Protein AF-A0A5C7VXU2-F1 (afdb_monomer)

Secondary structure (DSSP, 8-state):
-PPP-HHHHHT--GGGTT-EEEETTTEEEEEEEETTEEEEEEEEEEEETTEEEEEEEEEETTS-HHHHHHHHHHHHHHHHTT--HHHHHHHHHHHHHHHHHHHHHHHHHHHHHT-BHHHHHHHHHHHT---TTTTHHHHHHHHHHTHHHHTTSBGGG--HHHHHHHHHHHHTTT-HHHHHHHHHHHHHHHHHHHTSTTGGGG-TT--GGGG--GGGGS-TT--SS---PPPHHHHHHHHHHHHHHHHHHHSSPTT-TTTSPPPPPHHHHHHHHHHHHH---

Solvent-accessible surface area (backbone atoms only — not comparable to full-atom values): 16227 Å² total; per-residue (Å²): 105,66,78,84,48,70,70,64,61,70,70,53,48,70,89,43,44,71,42,75,48,65,31,64,91,40,34,38,33,37,33,40,50,51,98,93,45,69,36,36,40,33,30,37,49,49,71,57,95,88,41,81,47,75,45,81,58,49,38,36,79,87,40,53,74,66,55,40,49,51,50,43,53,53,47,48,58,40,42,74,73,75,40,57,58,69,57,52,55,51,49,54,52,50,51,54,52,49,53,52,51,50,52,50,52,50,51,52,49,51,51,65,66,50,42,23,40,42,59,52,48,58,50,31,61,72,79,68,58,88,48,96,70,74,40,50,66,61,52,55,48,37,62,68,58,40,40,79,79,45,16,84,40,33,42,58,73,61,44,47,70,58,54,49,51,41,42,49,60,42,39,76,73,72,35,56,72,56,32,55,53,48,53,52,52,53,36,51,51,51,60,55,34,57,76,34,86,72,47,29,76,38,41,76,93,50,67,42,57,81,74,61,67,65,72,82,72,46,60,97,83,69,63,97,68,78,84,79,70,82,48,79,62,55,53,48,49,53,51,53,52,54,54,48,34,44,50,58,46,68,70,44,58,93,87,45,68,85,79,53,71,76,49,78,54,67,70,58,52,51,50,50,52,49,32,71,75,65,70,56,132

InterPro domains:
  IPR010998 Integrase/recombinase, N-terminal [G3DSA:1.10.150.130] (112-224)
  IPR011010 DNA breaking-rejoining enzyme, catalytic core [SSF56349] (116-278)
  IPR025166 Integrase, DNA-binding domain [PF13356] (4-91)
  IPR038488 Integrase, DNA-binding domain superfamily [G3DSA:3.30.160.390] (2-111)
  IPR050808 Phage Integrase [PTHR30629] (1-246)
  IPR053876 Phage integrase, central domain [PF22022] (122-196)

pLDDT: mean 90.15, std 7.37, range [56.62, 98.12]

Organism: Aquipseudomonas alcaligenes (NCBI:txid43263)

Mean predicted aligned error: 14.02 Å

Radius of gyration: 41.84 Å; Cα contacts (8 Å, |Δi|>4): 268; chains: 1; bounding box: 87×53×104 Å

Nearest PDB structures (foldseek):
  3ju0-assembly1_A  TM=8.660E-01  e=2.415E-04  Pectobacterium atrosepticum
  2kj8-assembly1_A  TM=6.450E-01  e=1.446E-03  Escherichia coli K-12
  1z1b-assembly1_B  TM=5.461E-01  e=6.926E-03  Lambdavirus lambda
  1z1g-assembly1_C  TM=5.225E-01  e=2.005E-02  Lambdavirus lambda
  1z19-assembly1_B-2  TM=7.561E-01  e=3.476E-01  Lambdavirus lambda

Structure (mmCIF, N/CA/C/O backbone):
data_AF-A0A5C7VXU2-F1
#
_entry.id   AF-A0A5C7VXU2-F1
#
loop_
_atom_site.group_PDB
_atom_site.id
_atom_site.type_symbol
_atom_site.label_atom_id
_atom_site.label_alt_id
_atom_site.label_comp_id
_atom_site.label_asym_id
_atom_site.label_entity_id
_atom_site.label_seq_id
_atom_site.pdbx_PDB_ins_code
_atom_site.Cartn_x
_atom_site.Cartn_y
_atom_site.Cartn_z
_atom_site.occupancy
_atom_site.B_iso_or_equiv
_atom_site.auth_seq_id
_atom_site.auth_comp_id
_atom_site.auth_asym_id
_atom_site.auth_atom_id
_atom_site.pdbx_PDB_model_num
ATOM 1 N N . MET A 1 1 ? -47.658 2.649 49.520 1.00 65.75 1 MET A N 1
ATOM 2 C CA . MET A 1 1 ? -47.151 4.043 49.475 1.00 65.75 1 MET A CA 1
ATOM 3 C C . MET A 1 1 ? -47.788 4.770 48.302 1.00 65.75 1 MET A C 1
ATOM 5 O O . MET A 1 1 ? -48.065 4.148 47.287 1.00 65.75 1 MET A O 1
ATOM 9 N N . ALA A 1 2 ? -48.049 6.073 48.424 1.00 79.69 2 ALA A N 1
ATOM 10 C CA . ALA A 1 2 ? -48.668 6.836 47.338 1.00 79.69 2 ALA A CA 1
ATOM 11 C C . ALA A 1 2 ? -47.757 6.914 46.096 1.00 79.69 2 ALA A C 1
ATOM 13 O O . ALA A 1 2 ? -46.530 6.949 46.203 1.00 79.69 2 ALA A O 1
ATOM 14 N N . LYS A 1 3 ? -48.373 6.947 44.911 1.00 88.69 3 LYS A N 1
ATOM 15 C CA . LYS A 1 3 ? -47.686 7.051 43.619 1.00 88.69 3 LYS A CA 1
ATOM 16 C C . LYS A 1 3 ? -47.112 8.461 43.442 1.00 88.69 3 LYS A C 1
ATOM 18 O O . LYS A 1 3 ? -47.841 9.434 43.622 1.00 88.69 3 LYS A O 1
ATOM 23 N N . LEU A 1 4 ? -45.837 8.582 43.065 1.00 91.94 4 LEU A N 1
ATOM 24 C CA . LEU A 1 4 ? -45.206 9.888 42.848 1.00 91.94 4 LEU A CA 1
ATOM 25 C C . LEU A 1 4 ? -45.788 10.559 41.595 1.00 91.94 4 LEU A C 1
ATOM 27 O O . LEU A 1 4 ? -45.960 9.923 40.551 1.00 91.94 4 LEU A O 1
ATOM 31 N N . THR A 1 5 ? -46.091 11.849 41.669 1.00 93.50 5 THR A N 1
ATOM 32 C CA . THR A 1 5 ? -46.676 12.616 40.555 1.00 93.50 5 THR A CA 1
ATOM 33 C C . THR A 1 5 ? -45.697 13.657 40.025 1.00 93.50 5 THR A C 1
ATOM 35 O O . THR A 1 5 ? -44.834 14.126 40.759 1.00 93.50 5 THR A O 1
ATOM 38 N N . ALA A 1 6 ? -45.827 14.042 38.750 1.00 91.69 6 ALA A N 1
ATOM 39 C CA . ALA A 1 6 ? -44.964 15.070 38.158 1.00 91.69 6 ALA A CA 1
ATOM 40 C C . ALA A 1 6 ? -45.063 16.396 38.930 1.00 91.69 6 ALA A C 1
ATOM 42 O O . ALA A 1 6 ? -44.039 16.936 39.330 1.00 91.69 6 ALA A O 1
ATOM 43 N N . LYS A 1 7 ? -46.288 16.815 39.284 1.00 91.56 7 LYS A N 1
ATOM 44 C CA . LYS A 1 7 ? -46.550 18.000 40.117 1.00 91.56 7 LYS A CA 1
ATOM 45 C C . LYS A 1 7 ? -45.818 17.969 41.462 1.00 91.56 7 LYS A C 1
ATOM 47 O O . LYS A 1 7 ? -45.316 18.991 41.911 1.00 91.56 7 LYS A O 1
ATOM 52 N N . GLN A 1 8 ? -45.735 16.802 42.109 1.00 92.94 8 GLN A N 1
ATOM 53 C CA . GLN A 1 8 ? -44.981 16.660 43.360 1.00 92.94 8 GLN A CA 1
ATOM 54 C C . GLN A 1 8 ? -43.475 16.845 43.163 1.00 92.94 8 GLN A C 1
ATOM 56 O O . GLN A 1 8 ? -42.823 17.347 44.069 1.00 92.94 8 GLN A O 1
ATOM 61 N N . LEU A 1 9 ? -42.919 16.424 42.022 1.00 92.88 9 LEU A N 1
ATOM 62 C CA . LEU A 1 9 ? -41.493 16.600 41.732 1.00 92.88 9 LEU A CA 1
ATOM 63 C C . LEU A 1 9 ? -41.169 18.031 41.293 1.00 92.88 9 LEU A C 1
ATOM 65 O O . LEU A 1 9 ? -40.113 18.541 41.646 1.00 92.88 9 LEU A O 1
ATOM 69 N N . GLU A 1 10 ? -42.083 18.678 40.570 1.00 92.50 10 GLU A N 1
ATOM 70 C CA . GLU A 1 10 ? -41.988 20.089 40.171 1.00 92.50 10 GLU A CA 1
ATOM 71 C C . GLU A 1 10 ? -42.021 21.036 41.373 1.00 92.50 10 GLU A C 1
ATOM 73 O O . GLU A 1 10 ? -41.368 22.073 41.351 1.00 92.50 10 GLU A O 1
ATOM 78 N N . ALA A 1 11 ? -42.736 20.664 42.437 1.00 93.12 11 ALA A N 1
ATOM 79 C CA . ALA A 1 11 ? -42.809 21.437 43.673 1.00 93.12 11 ALA A CA 1
ATOM 80 C C . ALA A 1 11 ? -41.553 21.325 44.564 1.00 93.12 11 ALA A C 1
ATOM 82 O O . ALA A 1 11 ? -41.486 21.992 45.595 1.00 93.12 11 ALA A O 1
ATOM 83 N N . LEU A 1 12 ? -40.580 20.471 44.218 1.00 93.69 12 LEU A N 1
ATOM 84 C CA . LEU A 1 12 ? -39.359 20.299 45.009 1.00 93.69 12 LEU A CA 1
ATOM 85 C C . LEU A 1 12 ? -38.417 21.491 44.844 1.00 93.69 12 LEU A C 1
ATOM 87 O O . LEU A 1 12 ? -38.202 21.994 43.742 1.00 93.69 12 LEU A O 1
ATOM 91 N N . THR A 1 13 ? -37.785 21.887 45.945 1.00 92.81 13 THR A N 1
ATOM 92 C CA . THR A 1 13 ? -36.880 23.041 45.990 1.00 92.81 13 THR A CA 1
ATOM 93 C C . THR A 1 13 ? -35.474 22.637 46.426 1.00 92.81 13 THR A C 1
ATOM 95 O O . THR A 1 13 ? -35.205 21.478 46.743 1.00 92.81 13 THR A O 1
ATOM 98 N N . ALA A 1 14 ? -34.548 23.599 46.469 1.00 91.12 14 ALA A N 1
ATOM 99 C CA . ALA A 1 14 ? -33.200 23.357 46.978 1.00 91.12 14 ALA A CA 1
ATOM 100 C C . ALA A 1 14 ? -33.183 22.884 48.447 1.00 91.12 14 ALA A C 1
ATOM 102 O O . ALA A 1 14 ? -32.284 22.140 48.832 1.00 91.12 14 ALA A O 1
ATOM 103 N N . ALA A 1 15 ? -34.192 23.255 49.244 1.00 92.38 15 ALA A N 1
ATOM 104 C CA . ALA A 1 15 ? -34.328 22.817 50.633 1.00 92.38 15 ALA A CA 1
ATOM 105 C C . ALA A 1 15 ? -34.640 21.315 50.766 1.00 92.38 15 ALA A C 1
ATOM 107 O O . ALA A 1 15 ? -34.435 20.734 51.828 1.00 92.38 15 ALA A O 1
ATOM 108 N N . ASP A 1 16 ? -35.107 20.672 49.692 1.00 93.12 16 ASP A N 1
ATOM 109 C CA . ASP A 1 16 ? -35.390 19.238 49.660 1.00 93.12 16 ASP A CA 1
ATOM 110 C C . ASP A 1 16 ? -34.158 18.393 49.280 1.00 93.12 16 ASP A C 1
ATOM 112 O O . ASP A 1 16 ? -34.300 17.186 49.062 1.00 93.12 16 ASP A O 1
ATOM 116 N N . ASP A 1 17 ? -32.953 18.971 49.168 1.00 94.31 17 ASP A N 1
ATOM 117 C CA . ASP A 1 17 ? -31.756 18.197 48.817 1.00 94.31 17 ASP A CA 1
ATOM 118 C C . ASP A 1 17 ? -31.536 17.007 49.763 1.00 94.31 17 ASP A C 1
ATOM 120 O O . ASP A 1 17 ? -31.692 17.084 50.980 1.00 94.31 17 ASP A O 1
ATOM 124 N N . GLY A 1 18 ? -31.199 15.852 49.187 1.00 92.38 18 GLY A N 1
ATOM 125 C CA . GLY A 1 18 ? -30.976 14.619 49.938 1.00 92.38 18 GLY A CA 1
ATOM 126 C C . GLY A 1 18 ? -32.250 13.892 50.379 1.00 92.38 18 GLY A C 1
ATOM 127 O O . GLY A 1 18 ? -32.156 12.714 50.748 1.00 92.38 18 GLY A O 1
ATOM 128 N N . LYS A 1 19 ? -33.433 14.516 50.267 1.00 95.38 19 LYS A N 1
ATOM 129 C CA . LYS A 1 19 ? -34.724 13.888 50.572 1.00 95.38 19 LYS A CA 1
ATOM 130 C C . LYS A 1 19 ? -34.917 12.618 49.752 1.00 95.38 19 LYS A C 1
ATOM 132 O O . LYS A 1 19 ? -34.640 12.572 48.551 1.00 95.38 19 LYS A O 1
ATOM 137 N N . THR A 1 20 ? -35.400 11.571 50.416 1.00 95.81 20 THR A N 1
ATOM 138 C CA . THR A 1 20 ? -35.705 10.284 49.786 1.00 95.81 20 THR A CA 1
ATOM 139 C C . THR A 1 20 ? -37.212 10.092 49.726 1.00 95.81 20 THR A C 1
ATOM 141 O O . THR A 1 20 ? -37.885 10.079 50.753 1.00 95.81 20 THR A O 1
ATOM 144 N N . LEU A 1 21 ? -37.733 9.925 48.517 1.00 94.31 21 LEU A N 1
ATOM 145 C CA . LEU A 1 21 ? -39.128 9.626 48.233 1.00 94.31 21 LEU A CA 1
ATOM 146 C C . LEU A 1 21 ? -39.236 8.158 47.830 1.00 94.31 21 LEU A C 1
ATOM 148 O O . LEU A 1 21 ? -38.330 7.613 47.198 1.00 94.31 21 LEU A O 1
ATOM 152 N N . ARG A 1 22 ? -40.335 7.502 48.190 1.00 94.81 22 ARG A N 1
ATOM 153 C CA . ARG A 1 22 ? -40.553 6.099 47.845 1.00 94.81 22 ARG A CA 1
ATOM 154 C C . ARG A 1 22 ? -41.943 5.897 47.270 1.00 94.81 22 ARG A C 1
ATOM 156 O O . ARG A 1 22 ? -42.911 6.479 47.746 1.00 94.81 22 ARG A O 1
ATOM 163 N N . GLU A 1 23 ? -42.005 5.046 46.262 1.00 92.81 23 GLU A N 1
ATOM 164 C CA . GLU A 1 23 ? -43.222 4.558 45.627 1.00 92.81 23 GLU A CA 1
ATOM 165 C C . GLU A 1 23 ? -43.251 3.027 45.736 1.00 92.81 23 GLU A C 1
ATOM 167 O O . GLU A 1 23 ? -42.216 2.373 45.906 1.00 92.81 23 GLU A O 1
ATOM 172 N N . ASP A 1 24 ? -44.446 2.444 45.665 1.00 88.06 24 ASP A N 1
ATOM 173 C CA . ASP A 1 24 ? -44.608 0.993 45.709 1.00 88.06 24 ASP A CA 1
ATOM 174 C C . ASP A 1 24 ? -43.880 0.276 44.562 1.00 88.06 24 ASP A C 1
ATOM 176 O O . ASP A 1 24 ? -43.560 0.838 43.508 1.00 88.06 24 ASP A O 1
ATOM 180 N N . GLY A 1 25 ? -43.597 -1.009 44.787 1.00 87.69 25 GLY A N 1
ATOM 181 C CA . GLY A 1 25 ? -42.830 -1.821 43.847 1.00 87.69 25 GLY A CA 1
ATOM 182 C C . GLY A 1 25 ? -41.336 -1.497 43.847 1.00 87.69 25 GLY A C 1
ATOM 183 O O . GLY A 1 25 ? -40.702 -1.623 42.808 1.00 87.69 25 GLY A O 1
ATOM 184 N N . GLY A 1 26 ? -40.782 -1.062 44.986 1.00 90.75 26 GLY A N 1
ATOM 185 C CA . GLY A 1 26 ? -39.337 -0.875 45.181 1.00 90.75 26 GLY A CA 1
ATOM 186 C C . GLY A 1 26 ? -38.745 0.358 44.493 1.00 90.75 26 GLY A C 1
ATOM 187 O O . GLY A 1 26 ? -37.527 0.454 44.368 1.00 90.75 26 GLY A O 1
ATOM 188 N N . LEU A 1 27 ? -39.570 1.298 44.025 1.00 95.62 27 LEU A N 1
ATOM 189 C CA . LEU A 1 27 ? -39.092 2.515 43.373 1.00 95.62 27 LEU A CA 1
ATOM 190 C C . LEU A 1 27 ? -38.703 3.561 44.425 1.00 95.62 27 LEU A C 1
ATOM 192 O O . LEU A 1 27 ? -39.529 4.007 45.220 1.00 95.62 27 LEU A O 1
ATOM 196 N N . VAL A 1 28 ? -37.441 3.981 44.410 1.00 96.31 28 VAL A N 1
ATOM 197 C CA . VAL A 1 28 ? -36.889 4.963 45.345 1.00 96.31 28 VAL A CA 1
ATOM 198 C C . VAL A 1 28 ? -36.307 6.133 44.565 1.00 96.31 28 VAL A C 1
ATOM 200 O O . VAL A 1 28 ? -35.574 5.950 43.594 1.00 96.31 28 VAL A O 1
ATOM 203 N N . ALA A 1 29 ? -36.629 7.346 44.995 1.00 95.94 29 ALA A N 1
ATOM 204 C CA . ALA A 1 29 ? -36.181 8.584 44.385 1.00 95.94 29 ALA A CA 1
ATOM 205 C C . ALA A 1 29 ? -35.372 9.401 45.397 1.00 95.94 29 ALA A C 1
ATOM 207 O O . ALA A 1 29 ? -35.796 9.565 46.538 1.00 95.94 29 ALA A O 1
ATOM 208 N N . LYS A 1 30 ? -34.217 9.929 44.993 1.00 97.06 30 LYS A N 1
ATOM 209 C CA . LYS A 1 30 ? -33.387 10.818 45.812 1.00 97.06 30 LYS A CA 1
ATOM 210 C C . LYS A 1 30 ? -33.292 12.185 45.155 1.00 97.06 30 LYS A C 1
ATOM 212 O O . LYS A 1 30 ? -32.832 12.295 44.017 1.00 97.06 30 LYS A O 1
ATOM 217 N N . VAL A 1 31 ? -33.716 13.211 45.878 1.00 96.69 31 VAL A N 1
ATOM 218 C CA . VAL A 1 31 ? -33.653 14.600 45.428 1.00 96.69 31 VAL A CA 1
ATOM 219 C C . VAL A 1 31 ? -32.204 15.080 45.484 1.00 96.69 31 VAL A C 1
ATOM 221 O O . VAL A 1 31 ? -31.477 14.789 46.437 1.00 96.69 31 VAL A O 1
ATOM 224 N N . ARG A 1 32 ? -31.776 15.761 44.421 1.00 95.81 32 ARG A N 1
ATOM 225 C CA . ARG A 1 32 ? -30.473 16.406 44.292 1.00 95.81 32 ARG A CA 1
ATOM 226 C C . ARG A 1 32 ? -30.651 17.837 43.814 1.00 95.81 32 ARG A C 1
ATOM 228 O O . ARG A 1 32 ? -31.029 18.050 42.663 1.00 95.81 32 ARG A O 1
ATOM 235 N N . ALA A 1 33 ? -30.359 18.801 44.673 1.00 93.69 33 ALA A N 1
ATOM 236 C CA . ALA A 1 33 ? -30.264 20.201 44.294 1.00 93.69 33 ALA A CA 1
ATOM 237 C C . ALA A 1 33 ? -28.837 20.504 43.821 1.00 93.69 33 ALA A C 1
ATOM 239 O O . ALA A 1 33 ? -27.859 20.129 44.465 1.00 93.69 33 ALA A O 1
ATOM 240 N N . GLY A 1 34 ? -28.703 21.163 42.674 1.00 86.62 34 GLY A N 1
ATOM 241 C CA . GLY A 1 34 ? -27.415 21.627 42.171 1.00 86.62 34 GLY A CA 1
ATOM 242 C C . GLY A 1 34 ? -27.534 22.988 41.501 1.00 86.62 34 GLY A C 1
ATOM 243 O O . GLY A 1 34 ? -28.618 23.552 41.393 1.00 86.62 34 GLY A O 1
ATOM 244 N N . ILE A 1 35 ? -26.412 23.489 40.983 1.00 81.69 35 ILE A N 1
ATOM 245 C CA . ILE A 1 35 ? -26.324 24.807 40.322 1.00 81.69 35 ILE A CA 1
ATOM 246 C C . ILE A 1 35 ? -27.304 24.918 39.135 1.00 81.69 35 ILE A C 1
ATOM 248 O O . ILE A 1 35 ? -27.799 25.994 38.826 1.00 81.69 35 ILE A O 1
ATOM 252 N N . ARG A 1 36 ? -27.616 23.789 38.484 1.00 79.81 36 ARG A N 1
ATOM 253 C CA . ARG A 1 36 ? -28.537 23.692 37.336 1.00 79.81 36 ARG A CA 1
ATOM 254 C C . ARG A 1 36 ? -29.999 23.405 37.722 1.00 79.81 36 ARG A C 1
ATOM 256 O O . ARG A 1 36 ? -30.789 23.066 36.848 1.00 79.81 36 ARG A O 1
ATOM 263 N N . GLY A 1 37 ? -30.352 23.505 39.005 1.00 89.00 37 GLY A N 1
ATOM 264 C CA . GLY A 1 37 ? -31.697 23.240 39.524 1.00 89.00 37 GLY A CA 1
ATOM 265 C C . GLY A 1 37 ? -31.842 21.887 40.228 1.00 89.00 37 GLY A C 1
ATOM 266 O O . GLY A 1 37 ? -30.859 21.207 40.535 1.00 89.00 37 GLY A O 1
ATOM 267 N N . VAL A 1 38 ? -33.091 21.504 40.511 1.00 92.81 38 VAL A N 1
ATOM 268 C CA . VAL A 1 38 ? -33.438 20.265 41.222 1.00 92.81 38 VAL A CA 1
ATOM 269 C C . VAL A 1 38 ? -33.555 19.100 40.237 1.00 92.81 38 VAL A C 1
ATOM 271 O O . VAL A 1 38 ? -34.286 19.155 39.254 1.00 92.81 38 VAL A O 1
ATOM 274 N N . THR A 1 39 ? -32.829 18.018 40.509 1.00 94.94 39 THR A N 1
ATOM 275 C CA . THR A 1 39 ? -32.895 16.749 39.778 1.00 94.94 39 THR A CA 1
ATOM 276 C C . THR A 1 39 ? -33.299 15.640 40.737 1.00 94.94 39 THR A C 1
ATOM 278 O O . THR A 1 39 ? -32.764 15.538 41.838 1.00 94.94 39 THR A O 1
ATOM 281 N N . VAL A 1 40 ? -34.193 14.747 40.319 1.00 96.25 40 VAL A N 1
ATOM 282 C CA . VAL A 1 40 ? -34.603 13.605 41.149 1.00 96.25 40 VAL A CA 1
ATOM 283 C C . VAL A 1 40 ? -34.042 12.328 40.546 1.00 96.25 40 VAL A C 1
ATOM 285 O O . VAL A 1 40 ? -34.388 11.963 39.426 1.00 96.25 40 VAL A O 1
ATOM 288 N N . LEU A 1 41 ? -33.144 11.660 41.269 1.00 96.62 41 LEU A N 1
ATOM 289 C CA . LEU A 1 41 ? -32.488 10.426 40.844 1.00 96.62 41 LEU A CA 1
ATOM 290 C C . LEU A 1 41 ? -33.327 9.217 41.248 1.00 96.62 41 LEU A C 1
ATOM 292 O O . LEU A 1 41 ? -33.573 9.021 42.433 1.00 96.62 41 LEU A O 1
ATOM 296 N N . PHE A 1 42 ? -33.704 8.377 40.291 1.00 97.00 42 PHE A N 1
ATOM 297 C CA . PHE A 1 42 ? -34.514 7.190 40.548 1.00 97.00 42 PHE A CA 1
ATOM 298 C C . PHE A 1 42 ? -33.680 5.915 40.515 1.00 97.00 42 PHE A C 1
ATOM 300 O O . PHE A 1 42 ? -32.812 5.733 39.651 1.00 97.00 42 PHE A O 1
ATOM 307 N N . ARG A 1 43 ? -33.992 5.009 41.439 1.00 95.69 43 ARG A N 1
ATOM 308 C CA . ARG A 1 43 ? -33.473 3.647 41.490 1.00 95.69 43 ARG A CA 1
ATOM 309 C C . ARG A 1 43 ? -34.571 2.653 41.848 1.00 95.69 43 ARG A C 1
ATOM 311 O O . ARG A 1 43 ? -35.526 2.994 42.541 1.00 95.69 43 ARG A O 1
ATOM 318 N N . TYR A 1 44 ? -34.406 1.427 41.386 1.00 95.44 44 TYR A N 1
ATOM 319 C CA . TYR A 1 44 ? -35.190 0.278 41.802 1.00 95.44 44 TYR A CA 1
ATOM 320 C C . TYR A 1 44 ? -34.399 -0.509 42.845 1.00 95.44 44 TYR A C 1
ATOM 322 O O . TYR A 1 44 ? -33.284 -0.932 42.559 1.00 95.44 44 TYR A O 1
ATOM 330 N N . GLU A 1 45 ? -34.949 -0.679 44.042 1.00 94.62 45 GLU A N 1
ATOM 331 C CA . GLU A 1 45 ? -34.385 -1.506 45.111 1.00 94.62 45 GLU A CA 1
ATOM 332 C C . GLU A 1 45 ? -35.081 -2.876 45.118 1.00 94.62 45 GLU A C 1
ATOM 334 O O . GLU A 1 45 ? -36.310 -2.959 45.180 1.00 94.62 45 GLU A O 1
ATOM 339 N N . PHE A 1 46 ? -34.301 -3.956 45.065 1.00 92.62 46 PHE A N 1
ATOM 340 C CA . PHE A 1 46 ? -34.799 -5.333 45.012 1.00 92.62 46 PHE A CA 1
ATOM 341 C C . PHE A 1 46 ? -33.889 -6.298 45.777 1.00 92.62 46 PHE A C 1
ATOM 343 O O . PHE A 1 46 ? -32.817 -5.928 46.258 1.00 92.62 46 PHE A O 1
ATOM 350 N N . LYS A 1 47 ? -34.337 -7.546 45.931 1.00 91.12 47 LYS A N 1
ATOM 351 C CA . LYS A 1 47 ? -33.509 -8.641 46.441 1.00 91.12 47 LYS A CA 1
ATOM 352 C C . LYS A 1 47 ? -33.276 -9.648 45.326 1.00 91.12 47 LYS A C 1
ATOM 354 O O . LYS A 1 47 ? -34.226 -10.023 44.648 1.00 91.12 47 LYS A O 1
ATOM 359 N N . LEU A 1 48 ? -32.034 -10.082 45.183 1.00 89.75 48 LEU A N 1
ATOM 360 C CA . LEU A 1 48 ? -31.625 -11.170 44.304 1.00 89.75 48 LEU A CA 1
ATOM 361 C C . LEU A 1 48 ? -30.731 -12.094 45.131 1.00 89.75 48 LEU A C 1
ATOM 363 O O . LEU A 1 48 ? -29.839 -11.603 45.823 1.00 89.75 48 LEU A O 1
ATOM 367 N N . ASP A 1 49 ? -31.038 -13.390 45.147 1.00 87.06 49 ASP A N 1
ATOM 368 C CA . ASP A 1 49 ? -30.335 -14.402 45.952 1.00 87.06 49 ASP A CA 1
ATOM 369 C C . ASP A 1 49 ? -30.205 -14.028 47.440 1.00 87.06 49 ASP A C 1
ATOM 371 O O . ASP A 1 49 ? -29.165 -14.180 48.075 1.00 87.06 49 ASP A O 1
ATOM 375 N N . GLY A 1 50 ? -31.267 -13.444 48.004 1.00 87.31 50 GLY A N 1
ATOM 376 C CA . GLY A 1 50 ? -31.300 -12.987 49.399 1.00 87.31 50 GLY A CA 1
ATOM 377 C C . GLY A 1 50 ? -30.528 -11.688 49.679 1.00 87.31 50 GLY A C 1
ATOM 378 O O . GLY A 1 50 ? -30.724 -11.084 50.737 1.00 87.31 50 GLY A O 1
ATOM 379 N N . VAL A 1 51 ? -29.733 -11.190 48.730 1.00 90.38 51 VAL A N 1
ATOM 380 C CA . VAL A 1 51 ? -28.930 -9.968 48.863 1.00 90.38 51 VAL A CA 1
ATOM 381 C C . VAL A 1 51 ? -29.705 -8.757 48.341 1.00 90.38 51 VAL A C 1
ATOM 383 O O . VAL A 1 51 ? -30.282 -8.785 47.254 1.00 90.38 51 VAL A O 1
ATOM 386 N N . LYS A 1 52 ? -29.717 -7.657 49.106 1.00 91.19 52 LYS A N 1
ATOM 387 C CA . LYS A 1 52 ? -30.291 -6.381 48.645 1.00 91.19 52 LYS A CA 1
ATOM 388 C C . LYS A 1 52 ? -29.416 -5.775 47.545 1.00 91.19 52 LYS A C 1
ATOM 390 O O . LYS A 1 52 ? -28.209 -5.637 47.721 1.00 91.19 52 LYS A O 1
ATOM 395 N N . ARG A 1 53 ? -30.039 -5.373 46.441 1.00 91.62 53 ARG A N 1
ATOM 396 C CA . ARG A 1 53 ? -29.415 -4.717 45.287 1.00 91.62 53 ARG A CA 1
ATOM 397 C C . ARG A 1 53 ? -30.233 -3.490 44.894 1.00 91.62 53 ARG A C 1
ATOM 399 O O . ARG A 1 53 ? -31.432 -3.420 45.173 1.00 91.62 53 ARG A O 1
ATOM 406 N N . ASP A 1 54 ? -29.595 -2.531 44.235 1.00 92.25 54 ASP A N 1
ATOM 407 C CA . ASP A 1 54 ? -30.284 -1.425 43.584 1.00 92.25 54 ASP A CA 1
ATOM 408 C C . ASP A 1 54 ? -29.856 -1.266 42.117 1.00 92.25 54 ASP A C 1
ATOM 410 O O . ASP A 1 54 ? -28.772 -1.675 41.701 1.00 92.25 54 ASP A O 1
ATOM 414 N N . HIS A 1 55 ? -30.751 -0.715 41.297 1.00 92.25 55 HIS A N 1
ATOM 415 C CA . HIS A 1 55 ? -30.492 -0.419 39.892 1.00 92.25 55 HIS A CA 1
ATOM 416 C C . HIS A 1 55 ? -30.947 0.996 39.557 1.00 92.25 55 HIS A C 1
ATOM 418 O O . HIS A 1 55 ? -32.086 1.376 39.822 1.00 92.25 55 HIS A O 1
ATOM 424 N N . ARG A 1 56 ? -30.066 1.799 38.962 1.00 94.44 56 ARG A N 1
ATOM 425 C CA . ARG A 1 56 ? -30.356 3.200 38.636 1.00 94.44 56 ARG A CA 1
ATOM 426 C C . ARG A 1 56 ? -31.196 3.297 37.360 1.00 94.44 56 ARG A C 1
ATOM 428 O O . ARG A 1 56 ? -30.761 2.855 36.303 1.00 94.44 56 ARG A O 1
ATOM 435 N N . LEU A 1 57 ? -32.350 3.954 37.443 1.00 94.19 57 LEU A N 1
ATOM 436 C CA . LEU A 1 57 ? -33.322 4.072 36.343 1.00 94.19 57 LEU A CA 1
ATOM 437 C C . LEU A 1 57 ? -33.168 5.380 35.548 1.00 94.19 57 LEU A C 1
ATOM 439 O O . LEU A 1 57 ? -33.585 5.497 34.397 1.00 94.19 57 LEU A O 1
ATOM 443 N N . GLY A 1 58 ? -32.507 6.374 36.140 1.00 93.88 58 GLY A N 1
ATOM 444 C CA . GLY A 1 58 ? -32.258 7.668 35.514 1.00 93.88 58 GLY A CA 1
ATOM 445 C C . GLY A 1 58 ? -32.668 8.808 36.427 1.00 93.88 58 GLY A C 1
ATOM 446 O O . GLY A 1 58 ? -32.570 8.694 37.651 1.00 93.88 58 GLY A O 1
ATOM 447 N N . SER A 1 59 ? -33.076 9.925 35.834 1.00 95.94 59 SER A N 1
ATOM 448 C CA . SER A 1 59 ? -33.420 11.121 36.590 1.00 95.94 59 SER A CA 1
ATOM 449 C C . SER A 1 59 ? -34.523 11.938 35.941 1.00 95.94 59 SER A C 1
ATOM 451 O O . SER A 1 59 ? -34.521 12.113 34.725 1.00 95.94 59 SER A O 1
ATOM 453 N N . TRP A 1 60 ? -35.401 12.502 36.758 1.00 94.19 60 TRP A N 1
ATOM 454 C CA . TRP A 1 60 ? -36.354 13.531 36.347 1.00 94.19 60 TRP A CA 1
ATOM 455 C C . TRP A 1 60 ? -35.694 14.922 36.469 1.00 94.19 60 TRP A C 1
ATOM 457 O O . TRP A 1 60 ? -34.937 15.115 37.428 1.00 94.19 60 TRP A O 1
ATOM 467 N N . PRO A 1 61 ? -35.912 15.869 35.533 1.00 93.00 61 PRO A N 1
ATOM 468 C CA . PRO A 1 61 ? -36.848 15.820 34.397 1.00 93.00 61 PRO A CA 1
ATOM 469 C C . PRO A 1 61 ? -36.307 15.173 33.108 1.00 93.00 61 PRO A C 1
ATOM 471 O O . PRO A 1 61 ? -37.056 15.027 32.149 1.00 93.00 61 PRO A O 1
ATOM 474 N N . LYS A 1 62 ? -35.035 14.741 33.059 1.00 93.50 62 LYS A N 1
ATOM 475 C CA . LYS A 1 62 ? -34.423 14.135 31.851 1.00 93.50 62 LYS A CA 1
ATOM 476 C C . LYS A 1 62 ? -35.201 12.924 31.305 1.00 93.50 62 LYS A C 1
ATOM 478 O O . LYS A 1 62 ? -35.207 12.698 30.100 1.00 93.50 62 LYS A O 1
ATOM 483 N N . LYS A 1 63 ? -35.816 12.138 32.189 1.00 95.50 63 LYS A N 1
ATOM 484 C CA . LYS A 1 63 ? -36.787 11.089 31.864 1.00 95.50 63 LYS A CA 1
ATOM 485 C C . LYS A 1 63 ? -38.124 11.402 32.522 1.00 95.50 63 LYS A C 1
ATOM 487 O O . LYS A 1 63 ? -38.164 11.871 33.663 1.00 95.50 63 LYS A O 1
ATOM 492 N N . SER A 1 64 ? -39.213 11.077 31.833 1.00 95.44 64 SER A N 1
ATOM 493 C CA . SER A 1 64 ? -40.551 11.165 32.414 1.00 95.44 64 SER A CA 1
ATOM 494 C C . SER A 1 64 ? -40.758 10.080 33.477 1.00 95.44 64 SER A C 1
ATOM 496 O O . SER A 1 64 ? -40.130 9.019 33.447 1.00 95.44 64 SER A O 1
ATOM 498 N N . LEU A 1 65 ? -41.685 10.308 34.411 1.00 94.25 65 LEU A N 1
ATOM 499 C CA . LEU A 1 65 ? -42.066 9.287 35.395 1.00 94.25 65 LEU A CA 1
ATOM 500 C C . LEU A 1 65 ? -42.608 8.008 34.738 1.00 94.25 65 LEU A C 1
ATOM 502 O O . LEU A 1 65 ? -42.455 6.926 35.299 1.00 94.25 65 LEU A O 1
ATOM 506 N N . ALA A 1 66 ? -43.231 8.118 33.561 1.00 94.62 66 ALA A N 1
ATOM 507 C CA . ALA A 1 66 ? -43.693 6.962 32.798 1.00 94.62 66 ALA A CA 1
ATOM 508 C C . ALA A 1 66 ? -42.513 6.122 32.285 1.00 94.62 66 ALA A C 1
ATOM 510 O O . ALA A 1 66 ? -42.496 4.917 32.513 1.00 94.62 66 ALA A O 1
ATOM 511 N N . GLN A 1 67 ? -41.495 6.760 31.693 1.00 94.75 67 GLN A N 1
ATOM 512 C CA . GLN A 1 67 ? -40.269 6.083 31.246 1.00 94.75 67 GLN A CA 1
ATOM 513 C C . GLN A 1 67 ? -39.530 5.424 32.416 1.00 94.75 67 GLN A C 1
ATOM 515 O O . GLN A 1 67 ? -39.139 4.270 32.327 1.00 94.75 67 GLN A O 1
ATOM 520 N N . ILE A 1 68 ? -39.406 6.120 33.551 1.00 95.94 68 ILE A N 1
ATOM 521 C CA . ILE A 1 68 ? -38.750 5.577 34.752 1.00 95.94 68 ILE A CA 1
ATOM 522 C C . ILE A 1 68 ? -39.479 4.332 35.283 1.00 95.94 68 ILE A C 1
ATOM 524 O O . ILE A 1 68 ? -38.834 3.385 35.732 1.00 95.94 68 ILE A O 1
ATOM 528 N N . ARG A 1 69 ? -40.817 4.319 35.252 1.00 95.19 69 ARG A N 1
ATOM 529 C CA . ARG A 1 69 ? -41.612 3.152 35.661 1.00 95.19 69 ARG A CA 1
ATOM 530 C C . ARG A 1 69 ? -41.510 2.002 34.663 1.00 95.19 69 ARG A C 1
ATOM 532 O O . ARG A 1 69 ? -41.407 0.866 35.105 1.00 95.19 69 ARG A O 1
ATOM 539 N N . ALA A 1 70 ? -41.493 2.291 33.363 1.00 94.94 70 ALA A N 1
ATOM 540 C CA . ALA A 1 70 ? -41.268 1.278 32.335 1.00 94.94 70 ALA A CA 1
ATOM 541 C C . ALA A 1 70 ? -39.895 0.606 32.519 1.00 94.94 70 ALA A C 1
ATOM 543 O O . ALA A 1 70 ? -39.833 -0.612 32.660 1.00 94.94 70 ALA A O 1
ATOM 544 N N . ASP A 1 71 ? -38.826 1.397 32.680 1.00 93.00 71 ASP A N 1
ATOM 545 C CA . ASP A 1 71 ? -37.478 0.884 32.963 1.00 93.00 71 ASP A CA 1
ATOM 546 C C . ASP A 1 71 ? -37.455 0.031 34.246 1.00 93.00 71 ASP A C 1
ATOM 548 O O . ASP A 1 71 ? -36.794 -1.004 34.311 1.00 93.00 71 ASP A O 1
ATOM 552 N N . ARG A 1 72 ? -38.181 0.447 35.296 1.00 94.56 72 ARG A N 1
ATOM 553 C CA . ARG A 1 72 ? -38.308 -0.339 36.535 1.00 94.56 72 ARG A CA 1
ATOM 554 C C . ARG A 1 72 ? -38.920 -1.704 36.249 1.00 94.56 72 ARG A C 1
ATOM 556 O O . ARG A 1 72 ? -38.434 -2.699 36.777 1.00 94.56 72 ARG A O 1
ATOM 563 N N . ASP A 1 73 ? -39.996 -1.747 35.475 1.00 94.44 73 ASP A N 1
ATOM 564 C CA . ASP A 1 73 ? -40.732 -2.980 35.209 1.00 94.44 73 ASP A CA 1
ATOM 565 C C . ASP A 1 73 ? -39.905 -3.952 34.348 1.00 94.44 73 ASP A C 1
ATOM 567 O O . ASP A 1 73 ? -39.904 -5.152 34.626 1.00 94.44 73 ASP A O 1
ATOM 571 N N . GLU A 1 74 ? -39.099 -3.444 33.409 1.00 91.88 74 GLU A N 1
ATOM 572 C CA . GLU A 1 74 ? -38.110 -4.231 32.653 1.00 91.88 74 GLU A CA 1
ATOM 573 C C . GLU A 1 74 ? -37.007 -4.816 33.551 1.00 91.88 74 GLU A C 1
ATOM 575 O O . GLU A 1 74 ? -36.701 -6.014 33.503 1.00 91.88 74 GLU A O 1
ATOM 580 N N . VAL A 1 75 ? -36.427 -3.984 34.422 1.00 91.88 75 VAL A N 1
ATOM 581 C CA . VAL A 1 75 ? -35.392 -4.404 35.382 1.00 91.88 75 VAL A CA 1
ATOM 582 C C . VAL A 1 75 ? -35.964 -5.425 36.366 1.00 91.88 75 VAL A C 1
ATOM 584 O O . VAL A 1 75 ? -35.312 -6.425 36.665 1.00 91.88 75 VAL A O 1
ATOM 587 N N . ARG A 1 76 ? -37.204 -5.225 36.826 1.00 92.19 76 ARG A N 1
ATOM 588 C CA . ARG A 1 76 ? -37.922 -6.165 37.693 1.00 92.19 76 ARG A CA 1
ATOM 589 C C . ARG A 1 76 ? -38.150 -7.504 37.000 1.00 92.19 76 ARG A C 1
ATOM 591 O O . ARG A 1 76 ? -37.921 -8.538 37.618 1.00 92.19 76 ARG A O 1
ATOM 598 N N . ALA A 1 77 ? -38.585 -7.501 35.741 1.00 91.62 77 ALA A N 1
ATOM 599 C CA . ALA A 1 77 ? -38.781 -8.727 34.970 1.00 91.62 77 ALA A CA 1
ATOM 600 C C . ALA A 1 77 ? -37.463 -9.493 34.764 1.00 91.62 77 ALA A C 1
ATOM 602 O O . ALA A 1 77 ? -37.447 -10.720 34.822 1.00 91.62 77 ALA A O 1
ATOM 603 N N . THR A 1 78 ? -36.354 -8.774 34.577 1.00 87.94 78 THR A N 1
ATOM 604 C CA . THR A 1 78 ? -35.010 -9.361 34.457 1.00 87.94 78 THR A CA 1
ATOM 605 C C . THR A 1 78 ? -34.545 -9.976 35.778 1.00 87.94 78 THR A C 1
ATOM 607 O O . THR A 1 78 ? -34.144 -11.138 35.811 1.00 87.94 78 THR A O 1
ATOM 610 N N . ALA A 1 79 ? -34.686 -9.243 36.885 1.00 89.19 79 ALA A N 1
ATOM 611 C CA . ALA A 1 79 ? -34.344 -9.733 38.219 1.00 89.19 79 ALA A CA 1
ATOM 612 C C . ALA A 1 79 ? -35.199 -10.943 38.638 1.00 89.19 79 ALA A C 1
ATOM 614 O O . ALA A 1 79 ? -34.689 -11.865 39.268 1.00 89.19 79 ALA A O 1
ATOM 615 N N . ALA A 1 80 ? -36.475 -10.989 38.237 1.00 89.62 80 ALA A N 1
ATOM 616 C CA . ALA A 1 80 ? -37.363 -12.126 38.493 1.00 89.62 80 ALA A CA 1
ATOM 617 C C . ALA A 1 80 ? -36.909 -13.425 37.800 1.00 89.62 80 ALA A C 1
ATOM 619 O O . ALA A 1 80 ? -37.284 -14.508 38.238 1.00 89.62 80 ALA A O 1
ATOM 620 N N . LYS A 1 81 ? -36.082 -13.330 36.750 1.00 89.44 81 LYS A N 1
ATOM 621 C CA . LYS A 1 81 ? -35.448 -14.480 36.082 1.00 89.44 81 LYS A CA 1
ATOM 622 C C . LYS A 1 81 ? -34.125 -14.906 36.735 1.00 89.44 81 LYS A C 1
ATOM 624 O O . LYS A 1 81 ? -33.427 -15.743 36.176 1.00 89.44 81 LYS A O 1
ATOM 629 N N . GLY A 1 82 ? -33.748 -14.315 37.871 1.00 86.56 82 GLY A N 1
ATOM 630 C CA . GLY A 1 82 ? -32.477 -14.600 38.544 1.00 86.56 82 GLY A CA 1
ATOM 631 C C . GLY A 1 82 ? -31.268 -13.853 37.963 1.00 86.56 82 GLY A C 1
ATOM 632 O O . GLY A 1 82 ? -30.136 -14.134 38.338 1.00 86.56 82 GLY A O 1
ATOM 633 N N . ILE A 1 83 ? -31.472 -12.906 37.040 1.00 85.06 83 ILE A N 1
ATOM 634 C CA . ILE A 1 83 ? -30.384 -12.207 36.341 1.00 85.06 83 ILE A CA 1
ATOM 635 C C . ILE A 1 83 ? -30.138 -10.847 37.005 1.00 85.06 83 ILE A C 1
ATOM 637 O O . ILE A 1 83 ? -31.061 -10.038 37.093 1.00 85.06 83 ILE A O 1
ATOM 641 N N . ASP A 1 84 ? -28.897 -10.548 37.417 1.00 85.88 84 ASP A N 1
ATOM 642 C CA . ASP A 1 84 ? -28.517 -9.204 37.887 1.00 85.88 84 ASP A CA 1
ATOM 643 C C . ASP A 1 84 ? -28.532 -8.210 36.700 1.00 85.88 84 ASP A C 1
ATOM 645 O O . ASP A 1 84 ? -27.673 -8.294 35.813 1.00 85.88 84 ASP A O 1
ATOM 649 N N . PRO A 1 85 ? -29.458 -7.231 36.662 1.00 83.50 85 PRO A N 1
ATOM 650 C CA . PRO A 1 85 ? -29.602 -6.310 35.531 1.00 83.50 85 PRO A CA 1
ATOM 651 C C . PRO A 1 85 ? -28.395 -5.378 35.349 1.00 83.50 85 PRO A C 1
ATOM 653 O O . PRO A 1 85 ? -28.107 -4.920 34.241 1.00 83.50 85 PRO A O 1
ATOM 656 N N . THR A 1 86 ? -27.660 -5.089 36.426 1.00 81.06 86 THR A N 1
ATOM 657 C CA . THR A 1 86 ? -26.436 -4.282 36.369 1.00 81.06 86 THR A CA 1
ATOM 658 C C . THR A 1 86 ? -25.302 -5.080 35.733 1.00 81.06 86 THR A C 1
ATOM 660 O O . THR A 1 86 ? -24.574 -4.546 34.890 1.00 81.06 86 THR A O 1
ATOM 663 N N . ALA A 1 87 ? -25.182 -6.364 36.084 1.00 82.12 87 ALA A N 1
ATOM 664 C CA . ALA A 1 87 ? -24.226 -7.272 35.460 1.00 82.12 87 ALA A CA 1
ATOM 665 C C . ALA A 1 87 ? -24.561 -7.504 33.979 1.00 82.12 87 ALA A C 1
ATOM 667 O O . ALA A 1 87 ? -23.677 -7.363 33.139 1.00 82.12 87 ALA A O 1
ATOM 668 N N . ALA A 1 88 ? -25.834 -7.741 33.644 1.00 81.94 88 ALA A N 1
ATOM 669 C CA . ALA A 1 88 ? -26.295 -7.925 32.266 1.00 81.94 88 ALA A CA 1
ATOM 670 C C . ALA A 1 88 ? -26.001 -6.700 31.382 1.00 81.94 88 ALA A C 1
ATOM 672 O O . ALA A 1 88 ? -25.465 -6.828 30.283 1.00 81.94 88 ALA A O 1
ATOM 673 N N . ARG A 1 89 ? -26.256 -5.484 31.886 1.00 80.19 89 ARG A N 1
ATOM 674 C CA . ARG A 1 89 ? -25.931 -4.244 31.164 1.00 80.19 89 ARG A CA 1
ATOM 675 C C . ARG A 1 89 ? -24.424 -4.055 30.973 1.00 80.19 89 ARG A C 1
ATOM 677 O O . ARG A 1 89 ? -23.996 -3.543 29.938 1.00 80.19 89 ARG A O 1
ATOM 684 N N . LYS A 1 90 ? -23.611 -4.441 31.964 1.00 81.25 90 LYS A N 1
ATOM 685 C CA . LYS A 1 90 ? -22.146 -4.395 31.860 1.00 81.25 90 LYS A CA 1
ATOM 686 C C . LYS A 1 90 ? -21.637 -5.415 30.839 1.00 81.25 90 LYS A C 1
ATOM 688 O O . LYS A 1 90 ? -20.805 -5.043 30.018 1.00 81.25 90 LYS A O 1
ATOM 693 N N . ALA A 1 91 ? -22.163 -6.639 30.858 1.00 80.06 91 ALA A N 1
ATOM 694 C CA . ALA A 1 91 ? -21.837 -7.694 29.902 1.00 80.06 91 ALA A CA 1
ATOM 695 C C . ALA A 1 91 ? -22.172 -7.266 28.467 1.00 80.06 91 ALA A C 1
ATOM 697 O O . ALA A 1 91 ? -21.280 -7.235 27.630 1.00 80.06 91 ALA A O 1
ATOM 698 N N . SER A 1 92 ? -23.391 -6.777 28.223 1.00 80.50 92 SER A N 1
ATOM 699 C CA . SER A 1 92 ? -23.804 -6.274 26.905 1.00 80.50 92 SER A CA 1
ATOM 700 C C . SER A 1 92 ? -22.916 -5.127 26.397 1.00 80.50 92 SER A C 1
ATOM 702 O O . SER A 1 92 ? -22.580 -5.072 25.216 1.00 80.50 92 SER A O 1
ATOM 704 N N . LYS A 1 93 ? -22.466 -4.221 27.280 1.00 79.38 93 LYS A N 1
ATOM 705 C CA . LYS A 1 93 ? -21.520 -3.161 26.895 1.00 79.38 93 LYS A CA 1
ATOM 706 C C . LYS A 1 93 ? -20.146 -3.721 26.510 1.00 79.38 93 LYS A C 1
ATOM 708 O O . LYS A 1 93 ? -19.547 -3.221 25.563 1.00 79.38 93 LYS A O 1
ATOM 713 N N . ILE A 1 94 ? -19.647 -4.714 27.248 1.00 81.25 94 ILE A N 1
ATOM 714 C CA . ILE A 1 94 ? -18.371 -5.379 26.950 1.00 81.25 94 ILE A CA 1
ATOM 715 C C . ILE A 1 94 ? -18.473 -6.133 25.621 1.00 81.25 94 ILE A C 1
ATOM 717 O O . ILE A 1 94 ? -17.599 -5.973 24.778 1.00 81.25 94 ILE A O 1
ATOM 721 N N . GLU A 1 95 ? -19.554 -6.880 25.397 1.00 81.56 95 GLU A N 1
ATOM 722 C CA . GLU A 1 95 ? -19.816 -7.583 24.136 1.00 81.56 95 GLU A CA 1
ATOM 723 C C . GLU A 1 95 ? -19.886 -6.617 22.951 1.00 81.56 95 GLU A C 1
ATOM 725 O O . GLU A 1 95 ? -19.233 -6.847 21.938 1.00 81.56 95 GLU A O 1
ATOM 730 N N . ALA A 1 96 ? -20.597 -5.493 23.088 1.00 81.38 96 ALA A N 1
ATOM 731 C CA . ALA A 1 96 ? -20.662 -4.477 22.040 1.00 81.38 96 ALA A CA 1
ATOM 732 C C . ALA A 1 96 ? -19.280 -3.873 21.731 1.00 81.38 96 ALA A C 1
ATOM 734 O O . ALA A 1 96 ? -18.936 -3.667 20.569 1.00 81.38 96 ALA A O 1
ATOM 735 N N . GLN A 1 97 ? -18.462 -3.613 22.757 1.00 81.94 97 GLN A N 1
ATOM 736 C CA . GLN A 1 97 ? -17.092 -3.128 22.570 1.00 81.94 97 GLN A CA 1
ATOM 737 C C . GLN A 1 97 ? -16.197 -4.179 21.904 1.00 81.94 97 GLN A C 1
ATOM 739 O O . GLN A 1 97 ? -15.439 -3.838 20.999 1.00 81.94 97 GLN A O 1
ATOM 744 N N . ALA A 1 98 ? -16.306 -5.444 22.312 1.00 82.31 98 ALA A N 1
ATOM 745 C CA . ALA A 1 98 ? -15.567 -6.550 21.717 1.00 82.31 98 ALA A CA 1
ATOM 746 C C . ALA A 1 98 ? -15.966 -6.775 20.250 1.00 82.31 98 ALA A C 1
ATOM 748 O O . ALA A 1 98 ? -15.095 -6.977 19.411 1.00 82.31 98 ALA A O 1
ATOM 749 N N . ALA A 1 99 ? -17.256 -6.665 19.920 1.00 84.12 99 ALA A N 1
ATOM 750 C CA . ALA A 1 99 ? -17.753 -6.777 18.552 1.00 84.12 99 ALA A CA 1
ATOM 751 C C . ALA A 1 99 ? -17.192 -5.674 17.643 1.00 84.12 99 ALA A C 1
ATOM 753 O O . ALA A 1 99 ? -16.755 -5.974 16.533 1.00 84.12 99 ALA A O 1
ATOM 754 N N . VAL A 1 100 ? -17.144 -4.424 18.128 1.00 82.94 100 VAL A N 1
ATOM 755 C CA . VAL A 1 100 ? -16.529 -3.294 17.407 1.00 82.94 100 VAL A CA 1
ATOM 756 C C . VAL A 1 100 ? -15.022 -3.498 17.240 1.00 82.94 100 VAL A C 1
ATOM 758 O O . VAL A 1 100 ? -14.494 -3.310 16.148 1.00 82.94 100 VAL A O 1
ATOM 761 N N . ALA A 1 101 ? -14.322 -3.923 18.295 1.00 82.38 101 ALA A N 1
ATOM 762 C CA . ALA A 1 101 ? -12.890 -4.205 18.222 1.00 82.38 101 ALA A CA 1
ATOM 763 C C . ALA A 1 101 ? -12.581 -5.338 17.229 1.00 82.38 101 ALA A C 1
ATOM 765 O O . ALA A 1 101 ? -11.629 -5.235 16.463 1.00 82.38 101 ALA A O 1
ATOM 766 N N . ALA A 1 102 ? -13.414 -6.382 17.192 1.00 82.94 102 ALA A N 1
ATOM 767 C CA . ALA A 1 102 ? -13.284 -7.478 16.239 1.00 82.94 102 ALA A CA 1
ATOM 768 C C . ALA A 1 102 ? -13.513 -7.018 14.791 1.00 82.94 102 ALA A C 1
ATOM 770 O O . ALA A 1 102 ? -12.762 -7.423 13.909 1.00 82.94 102 ALA A O 1
ATOM 771 N N . THR A 1 103 ? -14.491 -6.139 14.535 1.00 83.38 103 THR A N 1
ATOM 772 C CA . THR A 1 103 ? -14.694 -5.581 13.184 1.00 83.38 103 THR A CA 1
ATOM 773 C C . THR A 1 103 ? -13.521 -4.708 12.746 1.00 83.38 103 THR A C 1
ATOM 775 O O . THR A 1 103 ? -13.108 -4.798 11.593 1.00 83.38 103 THR A O 1
ATOM 778 N N . ILE A 1 104 ? -12.958 -3.898 13.649 1.00 84.06 104 ILE A N 1
ATOM 779 C CA . ILE A 1 104 ? -11.766 -3.085 13.355 1.00 84.06 104 ILE A CA 1
ATOM 780 C C . ILE A 1 104 ? -10.569 -3.988 13.049 1.00 84.06 104 ILE A C 1
ATOM 782 O O . ILE A 1 104 ? -9.933 -3.812 12.016 1.00 84.06 104 ILE A O 1
ATOM 786 N N . ALA A 1 105 ? -10.301 -4.987 13.893 1.00 81.19 105 ALA A N 1
ATOM 787 C CA . ALA A 1 105 ? -9.185 -5.909 13.701 1.00 81.19 105 ALA A CA 1
ATOM 788 C C . ALA A 1 105 ? -9.302 -6.703 12.389 1.00 81.19 105 ALA A C 1
ATOM 790 O O . ALA A 1 105 ? -8.311 -6.893 11.687 1.00 81.19 105 ALA A O 1
ATOM 791 N N . GLU A 1 106 ? -10.512 -7.135 12.025 1.00 81.25 106 GLU A N 1
ATOM 792 C CA . GLU A 1 106 ? -10.755 -7.814 10.751 1.00 81.25 106 GLU A CA 1
ATOM 793 C C . GLU A 1 106 ? -10.557 -6.867 9.558 1.00 81.25 106 GLU A C 1
ATOM 795 O O . GLU A 1 106 ? -9.924 -7.244 8.575 1.00 81.25 106 GLU A O 1
ATOM 800 N N . ALA A 1 107 ? -11.015 -5.615 9.649 1.00 77.06 107 ALA A N 1
ATOM 801 C CA . ALA A 1 107 ? -10.783 -4.616 8.607 1.00 77.06 107 ALA A CA 1
ATOM 802 C C . ALA A 1 107 ? -9.288 -4.290 8.438 1.00 77.06 107 ALA A C 1
ATOM 804 O O . ALA A 1 107 ? -8.794 -4.210 7.313 1.00 77.06 107 ALA A O 1
ATOM 805 N N . GLU A 1 108 ? -8.547 -4.152 9.539 1.00 78.62 108 GLU A N 1
ATOM 806 C CA . GLU A 1 108 ? -7.095 -3.944 9.528 1.00 78.62 108 GLU A CA 1
ATOM 807 C C . GLU A 1 108 ? -6.359 -5.137 8.917 1.00 78.62 108 GLU A C 1
ATOM 809 O O . GLU A 1 108 ? -5.458 -4.960 8.092 1.00 78.62 108 GLU A O 1
ATOM 814 N N . ARG A 1 109 ? -6.774 -6.360 9.259 1.00 77.56 109 ARG A N 1
ATOM 815 C CA . ARG A 1 109 ? -6.237 -7.583 8.665 1.00 77.56 109 ARG A CA 1
ATOM 816 C C . ARG A 1 109 ? -6.500 -7.630 7.162 1.00 77.56 109 ARG A C 1
ATOM 818 O O . ARG A 1 109 ? -5.571 -7.863 6.393 1.00 77.56 109 ARG A O 1
ATOM 825 N N . GLN A 1 110 ? -7.729 -7.359 6.730 1.00 77.81 110 GLN A N 1
ATOM 826 C CA . GLN A 1 110 ? -8.076 -7.327 5.310 1.00 77.81 110 GLN A CA 1
ATOM 827 C C . GLN A 1 110 ? -7.301 -6.245 4.555 1.00 77.81 110 GLN A C 1
ATOM 829 O O . GLN A 1 110 ? -6.877 -6.486 3.427 1.00 77.81 110 GLN A O 1
ATOM 834 N N . ALA A 1 111 ? -7.077 -5.076 5.158 1.00 77.31 111 ALA A N 1
ATOM 835 C CA . ALA A 1 111 ? -6.261 -4.019 4.568 1.00 77.31 111 ALA A CA 1
ATOM 836 C C . ALA A 1 111 ? -4.787 -4.440 4.439 1.00 77.31 111 ALA A C 1
ATOM 838 O O . ALA A 1 111 ? -4.166 -4.208 3.403 1.00 77.31 111 ALA A O 1
ATOM 839 N N . ALA A 1 112 ? -4.236 -5.111 5.455 1.00 77.75 112 ALA A N 1
ATOM 840 C CA . ALA A 1 112 ? -2.876 -5.637 5.415 1.00 77.75 112 ALA A CA 1
ATOM 841 C C . ALA A 1 112 ? -2.710 -6.736 4.350 1.00 77.75 112 ALA A C 1
ATOM 843 O O . ALA A 1 112 ? -1.719 -6.733 3.623 1.00 77.75 112 ALA A O 1
ATOM 844 N N . GLU A 1 113 ? -3.688 -7.636 4.220 1.00 80.50 113 GLU A N 1
ATOM 845 C CA . GLU A 1 113 ? -3.696 -8.706 3.214 1.00 80.50 113 GLU A CA 1
ATOM 846 C C . GLU A 1 113 ? -3.929 -8.191 1.780 1.00 80.50 113 GLU A C 1
ATOM 848 O O . GLU A 1 113 ? -3.517 -8.838 0.816 1.00 80.50 113 GLU A O 1
ATOM 853 N N . ASN A 1 114 ? -4.579 -7.034 1.617 1.00 87.88 114 ASN A N 1
ATOM 854 C CA . ASN A 1 114 ? -4.901 -6.446 0.312 1.00 87.88 114 ASN A CA 1
ATOM 855 C C . ASN A 1 114 ? -3.958 -5.326 -0.134 1.00 87.88 114 ASN A C 1
ATOM 857 O O . ASN A 1 114 ? -4.261 -4.665 -1.130 1.00 87.88 114 ASN A O 1
ATOM 861 N N . LYS A 1 115 ? -2.820 -5.114 0.540 1.00 94.69 115 LYS A N 1
ATOM 862 C CA . LYS A 1 115 ? -1.853 -4.119 0.068 1.00 94.69 115 LYS A CA 1
ATOM 863 C C . LYS A 1 115 ? -1.429 -4.407 -1.372 1.00 94.69 115 LYS A C 1
ATOM 865 O O . LYS A 1 115 ? -1.183 -5.551 -1.766 1.00 94.69 115 LYS A O 1
ATOM 870 N N . THR A 1 116 ? -1.363 -3.348 -2.157 1.00 96.88 116 THR A N 1
ATOM 871 C CA . THR A 1 116 ? -1.183 -3.394 -3.604 1.00 96.88 116 THR A CA 1
ATOM 872 C C . THR A 1 116 ? 0.274 -3.203 -4.014 1.00 96.88 116 THR A C 1
ATOM 874 O O . THR A 1 116 ? 1.134 -2.857 -3.202 1.00 96.88 116 THR A O 1
ATOM 877 N N . VAL A 1 117 ? 0.563 -3.409 -5.302 1.00 97.31 117 VAL A N 1
ATOM 878 C CA . VAL A 1 117 ? 1.879 -3.091 -5.879 1.00 97.31 117 VAL A CA 1
ATOM 879 C C . VAL A 1 117 ? 2.193 -1.595 -5.768 1.00 97.31 117 VAL A C 1
ATOM 881 O O . VAL A 1 117 ? 3.346 -1.242 -5.541 1.00 97.31 117 VAL A O 1
ATOM 884 N N . ALA A 1 118 ? 1.193 -0.716 -5.898 1.00 97.94 118 ALA A N 1
ATOM 885 C CA . ALA A 1 118 ? 1.381 0.722 -5.714 1.00 97.94 118 ALA A CA 1
ATOM 886 C C . ALA A 1 118 ? 1.786 1.064 -4.272 1.00 97.94 118 ALA A C 1
ATOM 888 O O . ALA A 1 118 ? 2.710 1.847 -4.079 1.00 97.94 118 ALA A O 1
ATOM 889 N N . ASP A 1 119 ? 1.175 0.416 -3.275 1.00 97.38 119 ASP A N 1
ATOM 890 C CA . ASP A 1 119 ? 1.550 0.633 -1.874 1.00 97.38 119 ASP A CA 1
ATOM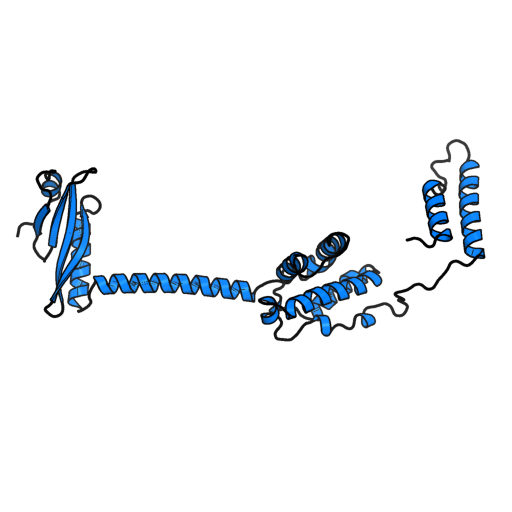 891 C C . ASP A 1 119 ? 3.002 0.191 -1.611 1.00 97.38 119 ASP A C 1
ATOM 893 O O . ASP A 1 119 ? 3.744 0.875 -0.903 1.00 97.38 119 ASP A O 1
ATOM 897 N N . LEU A 1 120 ? 3.424 -0.941 -2.196 1.00 97.44 120 LEU A N 1
ATOM 898 C CA . LEU A 1 120 ? 4.814 -1.403 -2.112 1.00 97.44 120 LEU A CA 1
ATOM 899 C C . LEU A 1 120 ? 5.760 -0.410 -2.787 1.00 97.44 120 LEU A C 1
ATOM 901 O O . LEU A 1 120 ? 6.821 -0.108 -2.247 1.00 97.44 120 LEU A O 1
ATOM 905 N N . PHE A 1 121 ? 5.381 0.089 -3.962 1.00 98.12 121 PHE A N 1
ATOM 906 C CA . PHE A 1 121 ? 6.161 1.065 -4.706 1.00 98.12 121 PHE A CA 1
ATOM 907 C C . PHE A 1 121 ? 6.372 2.353 -3.902 1.00 98.12 121 PHE A C 1
ATOM 909 O O . PHE A 1 121 ? 7.508 2.810 -3.787 1.00 98.12 121 PHE A O 1
ATOM 916 N N . ASP A 1 122 ? 5.319 2.904 -3.298 1.00 97.75 122 ASP A N 1
ATOM 917 C CA . ASP A 1 122 ? 5.407 4.138 -2.512 1.00 97.75 122 ASP A CA 1
ATOM 918 C C . ASP A 1 122 ? 6.315 3.977 -1.280 1.00 97.75 122 ASP A C 1
ATOM 920 O O . ASP A 1 122 ? 7.089 4.879 -0.950 1.00 97.75 122 ASP A O 1
ATOM 924 N N . GLU A 1 123 ? 6.266 2.821 -0.609 1.00 96.94 123 GLU A N 1
ATOM 925 C CA . GLU A 1 123 ? 7.150 2.524 0.525 1.00 96.94 123 GLU A CA 1
ATOM 926 C C . GLU A 1 123 ? 8.599 2.279 0.070 1.00 96.94 123 GLU A C 1
ATOM 928 O O . GLU A 1 123 ? 9.546 2.781 0.677 1.00 96.94 123 GLU A O 1
ATOM 933 N N . TRP A 1 124 ? 8.785 1.575 -1.048 1.00 97.62 124 TRP A N 1
ATOM 934 C CA . TRP A 1 124 ? 10.102 1.316 -1.626 1.00 97.62 124 TRP A CA 1
ATOM 935 C C . TRP A 1 124 ? 10.800 2.598 -2.096 1.00 97.62 124 TRP A C 1
ATOM 937 O O . TRP A 1 124 ? 11.996 2.760 -1.861 1.00 97.62 124 TRP A O 1
ATOM 947 N N . ILE A 1 125 ? 10.072 3.536 -2.706 1.00 97.62 125 ILE A N 1
ATOM 948 C CA . ILE A 1 125 ? 10.616 4.841 -3.112 1.00 97.62 125 ILE A CA 1
ATOM 949 C C . ILE A 1 125 ? 11.066 5.671 -1.907 1.00 97.62 125 ILE A C 1
ATOM 951 O O . ILE A 1 125 ? 12.027 6.430 -2.025 1.00 97.62 125 ILE A O 1
ATOM 955 N N . ARG A 1 126 ? 10.391 5.531 -0.761 1.00 95.88 126 ARG A N 1
ATOM 956 C CA . ARG A 1 126 ? 10.741 6.251 0.466 1.00 95.88 126 ARG A CA 1
ATOM 957 C C . ARG A 1 126 ? 11.995 5.683 1.130 1.00 95.88 126 ARG A C 1
ATOM 959 O O . ARG A 1 126 ? 12.892 6.446 1.467 1.00 95.88 126 ARG A O 1
ATOM 966 N N . ASP A 1 127 ? 12.053 4.360 1.291 1.00 93.81 127 ASP A N 1
ATOM 967 C CA . ASP A 1 127 ? 12.990 3.716 2.226 1.00 93.81 127 ASP A CA 1
ATOM 968 C C . ASP A 1 127 ? 13.880 2.632 1.585 1.00 93.81 127 ASP A C 1
ATOM 970 O O . ASP A 1 127 ? 14.676 1.975 2.265 1.00 93.81 127 ASP A O 1
ATOM 974 N N . GLY A 1 128 ? 13.738 2.380 0.282 1.00 91.50 128 GLY A N 1
ATOM 975 C CA . GLY A 1 128 ? 14.331 1.216 -0.376 1.00 91.50 128 GLY A CA 1
ATOM 976 C C . GLY A 1 128 ? 15.182 1.470 -1.607 1.00 91.50 128 GLY A C 1
ATOM 977 O O . GLY A 1 128 ? 15.877 0.551 -2.051 1.00 91.50 128 GLY A O 1
ATOM 978 N N . VAL A 1 129 ? 15.178 2.690 -2.134 1.00 95.06 129 VAL A N 1
ATOM 979 C CA . VAL A 1 129 ? 16.030 3.081 -3.253 1.00 95.06 129 VAL A CA 1
ATOM 980 C C . VAL A 1 129 ? 16.386 4.559 -3.166 1.00 95.06 129 VAL A C 1
ATOM 982 O O . VAL A 1 129 ? 15.558 5.400 -2.829 1.00 95.06 129 VAL A O 1
ATOM 985 N N . SER A 1 130 ? 17.640 4.868 -3.481 1.00 94.81 130 SER A N 1
ATOM 986 C CA . SER A 1 130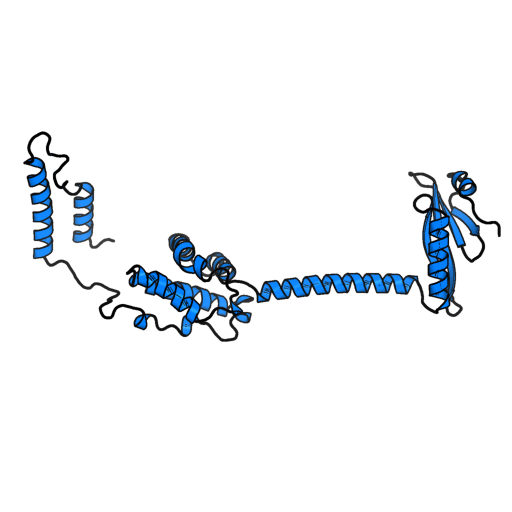 ? 18.130 6.235 -3.603 1.00 94.81 130 SER A CA 1
ATOM 987 C C . SER A 1 130 ? 18.975 6.338 -4.868 1.00 94.81 130 SER A C 1
ATOM 989 O O . SER A 1 130 ? 19.951 5.601 -5.042 1.00 94.81 130 SER A O 1
ATOM 991 N N . ARG A 1 131 ? 18.544 7.198 -5.788 1.00 92.00 131 ARG A N 1
ATOM 992 C CA . ARG A 1 131 ? 19.222 7.539 -7.042 1.00 92.00 131 ARG A CA 1
ATOM 993 C C . ARG A 1 131 ? 19.689 8.998 -6.980 1.00 92.00 131 ARG A C 1
ATOM 995 O O . ARG A 1 131 ? 19.125 9.801 -6.240 1.00 92.00 131 ARG A O 1
ATOM 1002 N N . GLN A 1 132 ? 20.701 9.352 -7.774 1.00 91.69 132 GLN A N 1
ATOM 1003 C CA . GLN A 1 132 ? 21.278 10.708 -7.787 1.00 91.69 132 GLN A CA 1
ATOM 1004 C C . GLN A 1 132 ? 20.263 11.804 -8.143 1.00 91.69 132 GLN A C 1
ATOM 1006 O O . GLN A 1 132 ? 20.370 12.923 -7.657 1.00 91.69 132 GLN A O 1
ATOM 1011 N N . ASP A 1 133 ? 19.263 11.476 -8.958 1.00 91.88 133 ASP A N 1
ATOM 1012 C CA . ASP A 1 133 ? 18.182 12.369 -9.377 1.00 91.88 133 ASP A CA 1
ATOM 1013 C C . ASP A 1 133 ? 17.014 12.425 -8.373 1.00 91.88 133 ASP A C 1
ATOM 1015 O O . ASP A 1 133 ? 15.919 12.869 -8.717 1.00 91.88 133 ASP A O 1
ATOM 1019 N N . GLY A 1 134 ? 17.200 11.918 -7.150 1.00 93.00 134 GLY A N 1
ATOM 1020 C CA . GLY A 1 134 ? 16.132 11.835 -6.154 1.00 93.00 134 GLY A CA 1
ATOM 1021 C C . GLY A 1 134 ? 15.000 10.886 -6.559 1.00 93.00 134 GLY A C 1
ATOM 1022 O O . GLY A 1 134 ? 13.852 11.114 -6.187 1.00 93.00 134 GLY A O 1
ATOM 1023 N N . ASN A 1 135 ? 15.305 9.839 -7.336 1.00 95.06 135 ASN A N 1
ATOM 1024 C CA . ASN A 1 135 ? 14.348 8.870 -7.884 1.00 95.06 135 ASN A CA 1
ATOM 1025 C C . ASN A 1 135 ? 13.377 9.464 -8.929 1.00 95.06 135 ASN A C 1
ATOM 1027 O O . ASN A 1 135 ? 12.372 8.828 -9.254 1.00 95.06 135 ASN A O 1
ATOM 1031 N N . ALA A 1 136 ? 13.640 10.658 -9.472 1.00 95.31 136 ALA A N 1
ATOM 1032 C CA . ALA A 1 136 ? 12.714 11.355 -10.365 1.00 95.31 136 ALA A CA 1
ATOM 1033 C C . ALA A 1 136 ? 12.395 10.568 -11.649 1.00 95.31 136 ALA A C 1
ATOM 1035 O O . ALA A 1 136 ? 11.220 10.418 -12.003 1.00 95.31 136 ALA A O 1
ATOM 1036 N N . GLU A 1 137 ? 13.411 10.032 -12.333 1.00 93.44 137 GLU A N 1
ATOM 1037 C CA . GLU A 1 137 ? 13.217 9.189 -13.514 1.00 93.44 137 GLU A CA 1
ATOM 1038 C C . GLU A 1 137 ? 12.425 7.939 -13.130 1.00 93.44 137 GLU A C 1
ATOM 1040 O O . GLU A 1 137 ? 11.368 7.677 -13.707 1.00 93.44 137 GLU A O 1
ATOM 1045 N N . LEU A 1 138 ? 12.882 7.230 -12.094 1.00 96.12 138 LEU A N 1
ATOM 1046 C CA . LEU A 1 138 ? 12.275 5.991 -11.616 1.00 96.12 138 LEU A CA 1
ATOM 1047 C C . LEU A 1 138 ? 10.776 6.176 -11.339 1.00 96.12 138 LEU A C 1
ATOM 1049 O O . LEU A 1 138 ? 9.950 5.399 -11.818 1.00 96.12 138 LEU A O 1
ATOM 1053 N N . ILE A 1 139 ? 10.405 7.250 -10.638 1.00 97.75 139 ILE A N 1
ATOM 1054 C CA . ILE A 1 139 ? 9.008 7.585 -10.345 1.00 97.75 139 ILE A CA 1
ATOM 1055 C C . ILE A 1 139 ? 8.223 7.864 -11.623 1.00 97.75 139 ILE A C 1
ATOM 1057 O O . ILE A 1 139 ? 7.135 7.311 -11.819 1.00 97.75 139 ILE A O 1
ATOM 1061 N N . ARG A 1 140 ? 8.755 8.718 -12.504 1.00 97.50 140 ARG A N 1
ATOM 1062 C CA . ARG A 1 140 ? 8.115 9.067 -13.779 1.00 97.50 140 ARG A CA 1
ATOM 1063 C C . ARG A 1 140 ? 7.841 7.815 -14.604 1.00 97.50 140 ARG A C 1
ATOM 1065 O O . ARG A 1 140 ? 6.771 7.670 -15.195 1.00 97.50 140 ARG A O 1
ATOM 1072 N N . SER A 1 141 ? 8.807 6.914 -14.641 1.00 95.19 141 SER A N 1
ATOM 1073 C CA . SER A 1 141 ? 8.795 5.773 -15.528 1.00 95.19 141 SER A CA 1
ATOM 1074 C C . SER A 1 141 ? 7.935 4.626 -14.961 1.00 95.19 141 SER A C 1
ATOM 1076 O O . SER A 1 141 ? 7.171 4.022 -15.715 1.00 95.19 141 SER A O 1
ATOM 1078 N N . PHE A 1 142 ? 7.885 4.426 -13.635 1.00 98.12 142 PHE A N 1
ATOM 1079 C CA . PHE A 1 142 ? 6.894 3.543 -12.990 1.00 98.12 142 PHE A CA 1
ATOM 1080 C C . PHE A 1 142 ? 5.456 4.027 -13.182 1.00 98.12 142 PHE A C 1
ATOM 1082 O O . PHE A 1 142 ? 4.583 3.231 -13.536 1.00 98.12 142 PHE A O 1
ATOM 1089 N N . LYS A 1 143 ? 5.203 5.331 -13.005 1.00 97.88 143 LYS A N 1
ATOM 1090 C CA . LYS A 1 143 ? 3.877 5.929 -13.234 1.00 97.88 143 LYS A CA 1
ATOM 1091 C C . LYS A 1 143 ? 3.411 5.790 -14.680 1.00 97.88 143 LYS A C 1
ATOM 1093 O O . LYS A 1 143 ? 2.215 5.655 -14.914 1.00 97.88 143 LYS A O 1
ATOM 1098 N N . LYS A 1 144 ? 4.342 5.819 -15.636 1.00 96.50 144 LYS A N 1
ATOM 1099 C CA . LYS A 1 144 ? 4.043 5.672 -17.062 1.00 96.50 144 LYS A CA 1
ATOM 1100 C C . LYS A 1 144 ? 3.806 4.217 -17.468 1.00 96.50 144 LYS A C 1
ATOM 1102 O O . LYS A 1 144 ? 2.857 3.948 -18.193 1.00 96.50 144 LYS A O 1
ATOM 1107 N N . ASP A 1 145 ? 4.679 3.304 -17.042 1.00 95.69 145 ASP A N 1
ATOM 1108 C CA . ASP A 1 145 ? 4.767 1.971 -17.651 1.00 95.69 145 ASP A CA 1
ATOM 1109 C C . ASP A 1 145 ? 4.304 0.822 -16.740 1.00 95.69 145 ASP A C 1
ATOM 1111 O O . ASP A 1 145 ? 3.914 -0.222 -17.252 1.00 95.69 145 ASP A O 1
ATOM 1115 N N . VAL A 1 146 ? 4.347 0.978 -15.411 1.00 97.62 146 VAL A N 1
ATOM 1116 C CA . VAL A 1 146 ? 4.137 -0.130 -14.451 1.00 97.62 146 VAL A CA 1
ATOM 1117 C C . VAL A 1 146 ? 2.811 -0.000 -13.720 1.00 97.62 146 VAL A C 1
ATOM 1119 O O . VAL A 1 146 ? 1.940 -0.866 -13.814 1.00 97.62 146 VAL A O 1
ATOM 1122 N N . LEU A 1 147 ? 2.645 1.102 -12.988 1.00 97.94 147 LEU A N 1
ATOM 1123 C CA . LEU A 1 147 ? 1.500 1.326 -12.110 1.00 97.94 147 LEU A CA 1
ATOM 1124 C C . LEU A 1 147 ? 0.150 1.332 -12.848 1.00 97.94 147 LEU A C 1
ATOM 1126 O O . LEU A 1 147 ? -0.809 0.818 -12.270 1.00 97.94 147 LEU A O 1
ATOM 1130 N N . PRO A 1 148 ? 0.036 1.811 -14.105 1.00 98.12 148 PRO A N 1
ATOM 1131 C CA . PRO A 1 148 ? -1.221 1.720 -14.846 1.00 98.12 148 PRO A CA 1
ATOM 1132 C C . PRO A 1 148 ? -1.707 0.284 -15.078 1.00 98.12 148 PRO A C 1
ATOM 1134 O O . PRO A 1 148 ? -2.911 0.066 -15.174 1.00 98.12 148 PRO A O 1
ATOM 1137 N N . LEU A 1 149 ? -0.790 -0.687 -15.157 1.00 97.38 149 LEU A N 1
ATOM 1138 C CA . LEU A 1 149 ? -1.109 -2.087 -15.451 1.00 97.38 149 LEU A CA 1
ATOM 1139 C C . LEU A 1 149 ? -1.278 -2.923 -14.181 1.00 97.38 149 LEU A C 1
ATOM 1141 O O . LEU A 1 149 ? -2.247 -3.668 -14.063 1.00 97.38 149 LEU A O 1
ATOM 1145 N N . ILE A 1 150 ? -0.352 -2.798 -13.226 1.00 97.69 150 ILE A N 1
ATOM 1146 C CA . ILE A 1 150 ? -0.309 -3.673 -12.041 1.00 97.69 150 ILE A CA 1
ATOM 1147 C C . ILE A 1 150 ? -0.448 -2.929 -10.712 1.00 97.69 150 ILE A C 1
ATOM 1149 O O . ILE A 1 150 ? -0.570 -3.568 -9.675 1.00 97.69 150 ILE A O 1
ATOM 1153 N N . GLY A 1 151 ? -0.474 -1.593 -10.709 1.00 96.75 151 GLY A N 1
ATOM 1154 C CA . GLY A 1 151 ? -0.412 -0.793 -9.481 1.00 96.75 151 GLY A CA 1
ATOM 1155 C C . GLY A 1 151 ? -1.550 -1.076 -8.499 1.00 96.75 151 GLY A C 1
ATOM 1156 O O . GLY A 1 151 ? -1.305 -1.200 -7.308 1.00 96.75 151 GLY A O 1
ATOM 1157 N N . LYS A 1 152 ? -2.782 -1.254 -8.993 1.00 96.31 152 LYS A N 1
ATOM 1158 C CA . LYS A 1 152 ? -3.963 -1.557 -8.156 1.00 96.31 152 LYS A CA 1
ATOM 1159 C C . LYS A 1 152 ? -4.083 -3.030 -7.767 1.00 96.31 152 LYS A C 1
ATOM 1161 O O . LYS A 1 152 ? -4.997 -3.396 -7.031 1.00 96.31 152 LYS A O 1
ATOM 1166 N N . LYS A 1 153 ? -3.227 -3.896 -8.307 1.00 95.75 153 LYS A N 1
ATOM 1167 C CA . LYS A 1 153 ? -3.311 -5.331 -8.065 1.00 95.75 153 LYS A CA 1
ATOM 1168 C C . LYS A 1 153 ? -2.802 -5.630 -6.648 1.00 95.75 153 LYS A C 1
ATOM 1170 O O . LYS A 1 153 ? -1.728 -5.137 -6.296 1.00 95.75 153 LYS A O 1
ATOM 1175 N N . PRO A 1 154 ? -3.535 -6.415 -5.834 1.00 95.50 154 PRO A N 1
ATOM 1176 C CA . PRO A 1 154 ? -3.027 -6.888 -4.550 1.00 95.50 154 PRO A CA 1
ATOM 1177 C C . PRO A 1 154 ? -1.718 -7.647 -4.750 1.00 95.50 154 PRO A C 1
ATOM 1179 O O . PRO A 1 154 ? -1.643 -8.505 -5.631 1.00 95.50 154 PRO A O 1
ATOM 1182 N N . LEU A 1 155 ? -0.707 -7.356 -3.929 1.00 95.31 155 LEU A N 1
ATOM 1183 C CA . LEU A 1 155 ? 0.625 -7.944 -4.073 1.00 95.31 155 LEU A CA 1
ATOM 1184 C C . LEU A 1 155 ? 0.578 -9.476 -3.971 1.00 95.31 155 LEU A C 1
ATOM 1186 O O . LEU A 1 155 ? 1.235 -10.154 -4.750 1.00 95.31 155 LEU A O 1
ATOM 1190 N N . ARG A 1 156 ? -0.294 -10.009 -3.104 1.00 93.62 156 ARG A N 1
ATOM 1191 C CA . ARG A 1 156 ? -0.551 -11.454 -2.961 1.00 93.62 156 ARG A CA 1
ATOM 1192 C C . ARG A 1 156 ? -1.060 -12.160 -4.212 1.00 93.62 156 ARG A C 1
ATOM 1194 O O . ARG A 1 156 ? -0.958 -13.372 -4.315 1.00 93.62 156 ARG A O 1
ATOM 1201 N N . ASN A 1 157 ? -1.619 -11.404 -5.150 1.00 94.19 157 ASN A N 1
ATOM 1202 C CA . ASN A 1 157 ? -2.152 -11.938 -6.397 1.00 94.19 157 ASN A CA 1
ATOM 1203 C C . ASN A 1 157 ? -1.234 -11.624 -7.583 1.00 94.19 157 ASN A C 1
ATOM 1205 O O . ASN A 1 157 ? -1.619 -11.899 -8.720 1.00 94.19 157 ASN A O 1
ATOM 1209 N N . LEU A 1 158 ? -0.083 -10.981 -7.356 1.00 95.88 158 LEU A N 1
ATOM 1210 C CA . LEU A 1 158 ? 0.857 -10.620 -8.409 1.00 95.88 158 LEU A CA 1
ATOM 1211 C C . LEU A 1 158 ? 1.525 -11.880 -8.961 1.00 95.88 158 LEU A C 1
ATOM 1213 O O . LEU A 1 158 ? 2.125 -12.651 -8.222 1.00 95.88 158 LEU A O 1
ATOM 1217 N N . THR A 1 159 ? 1.447 -12.066 -10.274 1.00 95.50 159 THR A N 1
ATOM 1218 C CA . THR A 1 159 ? 1.999 -13.236 -10.960 1.00 95.50 159 THR A CA 1
ATOM 1219 C C . THR A 1 159 ? 3.083 -12.841 -11.956 1.00 95.50 159 THR A C 1
ATOM 1221 O O . THR A 1 159 ? 3.129 -11.706 -12.433 1.00 95.50 159 THR A O 1
ATOM 1224 N N . GLU A 1 160 ? 3.912 -13.808 -12.353 1.00 95.31 160 GLU A N 1
ATOM 1225 C CA . GLU A 1 160 ? 4.880 -13.653 -13.448 1.00 95.31 160 GLU A CA 1
ATOM 1226 C C . GLU A 1 160 ? 4.210 -13.139 -14.738 1.00 95.31 160 GLU A C 1
ATOM 1228 O O . GLU A 1 160 ? 4.732 -12.254 -15.414 1.00 95.31 160 GLU A O 1
ATOM 1233 N N . LYS A 1 161 ? 3.000 -13.626 -15.052 1.00 95.94 161 LYS A N 1
AT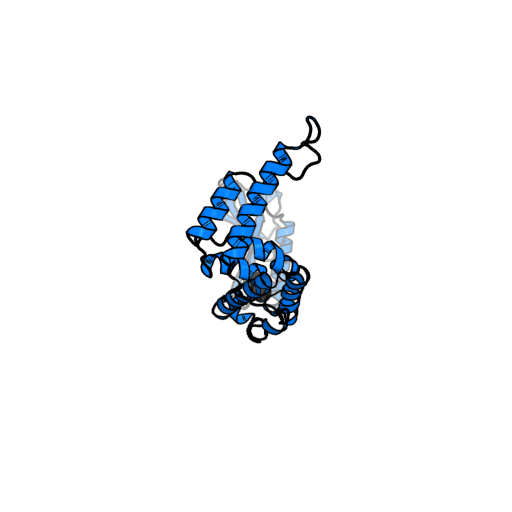OM 1234 C CA . LYS A 1 161 ? 2.243 -13.211 -16.246 1.00 95.94 161 LYS A CA 1
ATOM 1235 C C . LYS A 1 161 ? 1.932 -11.715 -16.250 1.00 95.94 161 LYS A C 1
ATOM 1237 O O . LYS A 1 161 ? 1.957 -11.097 -17.313 1.00 95.94 161 LYS A O 1
ATOM 1242 N N . ASP A 1 162 ? 1.663 -11.131 -15.084 1.00 97.06 162 ASP A N 1
ATOM 1243 C CA . ASP A 1 162 ? 1.406 -9.694 -14.963 1.00 97.06 162 ASP A CA 1
ATOM 1244 C C . ASP A 1 162 ? 2.663 -8.880 -15.261 1.00 97.06 162 ASP A C 1
ATOM 1246 O O . ASP A 1 162 ? 2.620 -7.886 -15.986 1.00 97.06 162 ASP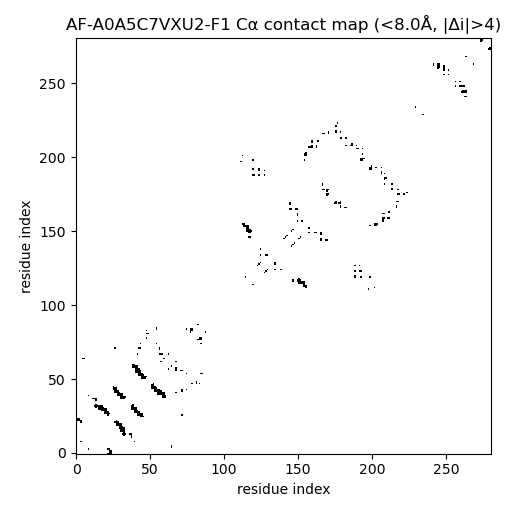 A O 1
ATOM 1250 N N . LEU A 1 163 ? 3.802 -9.332 -14.737 1.00 97.38 163 LEU A N 1
ATOM 1251 C CA . LEU A 1 163 ? 5.090 -8.698 -14.981 1.00 97.38 163 LEU A CA 1
ATOM 1252 C C . LEU A 1 163 ? 5.487 -8.808 -16.460 1.00 97.38 163 LEU A C 1
ATOM 1254 O O . LEU A 1 163 ? 5.877 -7.813 -17.072 1.00 97.38 163 LEU A O 1
ATOM 1258 N N . LEU A 1 164 ? 5.294 -9.976 -17.079 1.00 97.12 164 LEU A N 1
ATOM 1259 C CA . LEU A 1 164 ? 5.501 -10.164 -18.516 1.00 97.12 164 LEU A CA 1
ATOM 1260 C C . LEU A 1 164 ? 4.596 -9.252 -19.354 1.00 97.12 164 LEU A C 1
ATOM 1262 O O . LEU A 1 164 ? 5.046 -8.733 -20.374 1.00 97.12 164 LEU A O 1
ATOM 1266 N N . ALA A 1 165 ? 3.345 -9.019 -18.943 1.00 97.06 165 ALA A N 1
ATOM 1267 C CA . ALA A 1 165 ? 2.446 -8.096 -19.636 1.00 97.06 165 ALA A CA 1
ATOM 1268 C C . ALA A 1 165 ? 2.973 -6.649 -19.607 1.00 97.06 165 ALA A C 1
ATOM 1270 O O . ALA A 1 165 ? 2.961 -5.970 -20.637 1.00 97.06 165 ALA A O 1
ATOM 1271 N N . VAL A 1 166 ? 3.511 -6.205 -18.464 1.00 97.62 166 VAL A N 1
ATOM 1272 C CA . VAL A 1 166 ? 4.188 -4.902 -18.339 1.00 97.62 166 VAL A CA 1
ATOM 1273 C C . VAL A 1 166 ? 5.380 -4.818 -19.291 1.00 97.62 166 VAL A C 1
ATOM 1275 O O . VAL A 1 166 ? 5.470 -3.890 -20.095 1.00 97.62 166 VAL A O 1
ATOM 1278 N N . LEU A 1 167 ? 6.277 -5.805 -19.257 1.00 97.31 167 LEU A N 1
ATOM 1279 C CA . LEU A 1 167 ? 7.485 -5.802 -20.085 1.00 97.31 167 LEU A CA 1
ATOM 1280 C C . LEU A 1 167 ? 7.164 -5.865 -21.586 1.00 97.31 167 LEU A C 1
ATOM 1282 O O . LEU A 1 167 ? 7.764 -5.133 -22.375 1.00 97.31 167 LEU A O 1
ATOM 1286 N N . ARG A 1 168 ? 6.170 -6.664 -21.994 1.00 96.00 168 ARG A N 1
ATOM 1287 C CA . ARG A 1 168 ? 5.713 -6.745 -23.392 1.00 96.00 168 ARG A CA 1
ATOM 1288 C C . ARG A 1 168 ? 5.089 -5.442 -23.887 1.00 96.00 168 ARG A C 1
ATOM 1290 O O . ARG A 1 168 ? 5.319 -5.076 -25.034 1.00 96.00 168 ARG A O 1
ATOM 1297 N N . SER A 1 169 ? 4.358 -4.718 -23.036 1.00 96.56 169 SER A N 1
ATOM 1298 C CA . SER A 1 169 ? 3.832 -3.384 -23.370 1.00 96.56 169 SER A CA 1
ATOM 1299 C C . SER A 1 169 ? 4.960 -2.393 -23.688 1.00 96.56 169 SER A C 1
ATOM 1301 O O . SER A 1 169 ? 4.884 -1.619 -24.643 1.00 96.56 169 SER A O 1
ATOM 1303 N N . ILE A 1 170 ? 6.067 -2.463 -22.941 1.00 95.38 170 ILE A N 1
ATOM 1304 C CA . ILE A 1 170 ? 7.261 -1.657 -23.218 1.00 95.38 170 ILE A CA 1
ATOM 1305 C C . ILE A 1 170 ? 7.927 -2.113 -24.521 1.00 95.38 170 ILE A C 1
ATOM 1307 O O . ILE A 1 170 ? 8.243 -1.259 -25.353 1.00 95.38 170 ILE A O 1
ATOM 1311 N N . LYS A 1 171 ? 8.086 -3.431 -24.718 1.00 93.31 171 LYS A N 1
ATOM 1312 C CA . LYS A 1 171 ? 8.670 -4.016 -25.934 1.00 93.31 171 LYS A CA 1
ATOM 1313 C C . LYS A 1 171 ? 7.914 -3.602 -27.194 1.00 93.31 171 LYS A C 1
ATOM 1315 O O . LYS A 1 171 ? 8.547 -3.244 -28.177 1.00 93.31 171 LYS A O 1
ATOM 1320 N N . ALA A 1 172 ? 6.582 -3.582 -27.161 1.00 93.44 172 ALA A N 1
ATOM 1321 C CA . ALA A 1 172 ? 5.749 -3.208 -28.307 1.00 93.44 172 ALA A CA 1
ATOM 1322 C C . ALA A 1 172 ? 6.036 -1.790 -28.847 1.00 93.44 172 ALA A C 1
ATOM 1324 O O . ALA A 1 172 ? 5.659 -1.471 -29.968 1.00 93.44 172 ALA A O 1
ATOM 1325 N N . ARG A 1 173 ? 6.728 -0.945 -28.069 1.00 92.25 173 ARG A N 1
ATOM 1326 C CA . ARG A 1 173 ? 7.188 0.392 -28.474 1.00 92.25 173 ARG A CA 1
ATOM 1327 C C . ARG A 1 173 ? 8.611 0.405 -29.061 1.00 92.25 173 ARG A C 1
ATOM 1329 O O . ARG A 1 173 ? 9.139 1.483 -29.302 1.00 92.25 173 ARG A O 1
ATOM 1336 N N . GLY A 1 174 ? 9.254 -0.753 -29.231 1.00 87.12 174 GLY A N 1
ATOM 1337 C CA . GLY A 1 174 ? 10.632 -0.894 -29.728 1.00 87.12 174 GLY A CA 1
ATOM 1338 C C . GLY A 1 174 ? 11.724 -0.551 -28.704 1.00 87.12 174 GLY A C 1
ATOM 1339 O O . GLY A 1 174 ? 12.872 -0.318 -29.067 1.00 87.12 174 GLY A O 1
ATOM 1340 N N . LEU A 1 175 ? 11.388 -0.475 -27.411 1.00 88.94 175 LEU A N 1
ATOM 1341 C CA . LEU A 1 175 ? 12.285 0.036 -26.368 1.00 88.94 175 LEU A CA 1
ATOM 1342 C C . LEU A 1 175 ? 13.010 -1.088 -25.602 1.00 88.94 175 LEU A C 1
ATOM 1344 O O . LEU A 1 175 ? 12.824 -1.229 -24.392 1.00 88.94 175 LEU A O 1
ATOM 1348 N N . ASN A 1 176 ? 13.854 -1.876 -26.279 1.00 89.50 176 ASN A N 1
ATOM 1349 C CA . ASN A 1 176 ? 14.542 -3.040 -25.683 1.00 89.50 176 ASN A CA 1
ATOM 1350 C C . ASN A 1 176 ? 15.372 -2.690 -24.436 1.00 89.50 176 ASN A C 1
ATOM 1352 O O . ASN A 1 176 ? 15.238 -3.330 -23.392 1.00 89.50 176 ASN A O 1
ATOM 1356 N N . ARG A 1 177 ? 16.153 -1.603 -24.480 1.00 89.62 177 ARG A N 1
ATOM 1357 C CA . ARG A 1 177 ? 16.921 -1.143 -23.310 1.00 89.62 177 ARG A CA 1
ATOM 1358 C C . ARG A 1 177 ? 16.023 -0.819 -22.117 1.00 89.62 177 ARG A C 1
ATOM 1360 O O . ARG A 1 177 ? 16.360 -1.141 -20.979 1.00 89.62 177 ARG A O 1
ATOM 1367 N N . THR A 1 178 ? 14.867 -0.211 -22.374 1.00 92.50 178 THR A N 1
ATOM 1368 C CA . THR A 1 178 ? 13.885 0.122 -21.337 1.00 92.50 178 THR A CA 1
ATOM 1369 C C . THR A 1 178 ? 13.241 -1.128 -20.743 1.00 92.50 178 THR A C 1
ATOM 1371 O O . THR A 1 178 ? 12.950 -1.122 -19.551 1.00 92.50 178 THR A O 1
ATOM 1374 N N . VAL A 1 179 ? 13.060 -2.207 -21.516 1.00 95.06 179 VAL A N 1
ATOM 1375 C CA . VAL A 1 179 ? 12.595 -3.505 -20.988 1.00 95.06 179 VAL A CA 1
ATOM 1376 C C . VAL A 1 179 ? 13.570 -4.029 -19.931 1.00 95.06 179 VAL A C 1
ATOM 1378 O O . VAL A 1 179 ? 13.139 -4.372 -18.832 1.00 95.06 179 VAL A O 1
ATOM 1381 N N . VAL A 1 180 ? 14.877 -4.018 -20.223 1.00 94.19 180 VAL A N 1
ATOM 1382 C CA . VAL A 1 180 ? 15.920 -4.475 -19.285 1.00 94.19 180 VAL A CA 1
ATOM 1383 C C . VAL A 1 180 ? 15.939 -3.626 -18.015 1.00 94.19 180 VAL A C 1
ATOM 1385 O O . VAL A 1 180 ? 15.868 -4.167 -16.911 1.00 94.19 180 VAL A O 1
ATOM 1388 N N . ILE A 1 181 ? 15.981 -2.295 -18.163 1.00 94.06 181 ILE A N 1
ATOM 1389 C CA . ILE A 1 181 ? 15.960 -1.365 -17.021 1.00 94.06 181 ILE A CA 1
ATOM 1390 C C . ILE A 1 181 ? 14.720 -1.625 -16.165 1.00 94.06 181 ILE A C 1
ATOM 1392 O O . ILE A 1 181 ? 14.824 -1.800 -14.951 1.00 94.06 181 ILE A O 1
ATOM 1396 N N . ARG A 1 182 ? 13.548 -1.733 -16.802 1.00 96.62 182 ARG A N 1
ATOM 1397 C CA . ARG A 1 182 ? 12.296 -1.908 -16.078 1.00 96.62 182 ARG A CA 1
ATOM 1398 C C . ARG A 1 182 ? 12.229 -3.234 -15.334 1.00 96.62 182 ARG A C 1
ATOM 1400 O O . ARG A 1 182 ? 11.778 -3.252 -14.192 1.00 96.62 182 ARG A O 1
ATOM 1407 N N . ASN A 1 183 ? 12.660 -4.320 -15.967 1.00 96.69 183 ASN A N 1
ATOM 1408 C CA . ASN A 1 183 ? 12.734 -5.628 -15.329 1.00 96.69 183 ASN A CA 1
ATOM 1409 C C . ASN A 1 183 ? 13.598 -5.572 -14.060 1.00 96.69 183 ASN A C 1
ATOM 1411 O O . ASN A 1 183 ? 13.190 -6.052 -13.002 1.00 96.69 183 ASN A O 1
ATOM 1415 N N . ASN A 1 184 ? 14.757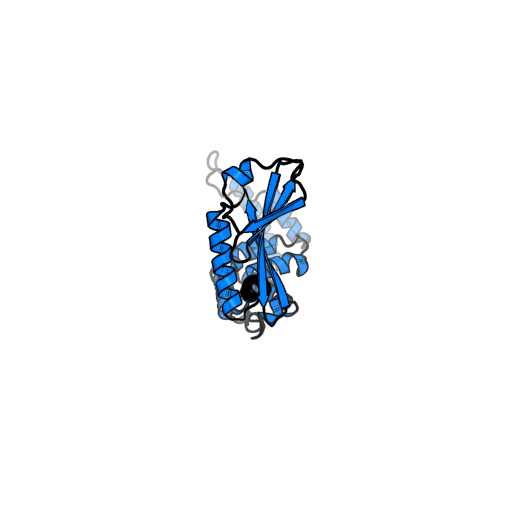 -4.917 -14.147 1.00 96.06 184 ASN A N 1
ATOM 1416 C CA . ASN A 1 184 ? 15.672 -4.778 -13.021 1.00 96.06 184 ASN A CA 1
ATOM 1417 C C . ASN A 1 184 ? 15.077 -3.938 -11.886 1.00 96.06 184 ASN A C 1
ATOM 1419 O O . ASN A 1 184 ? 15.175 -4.348 -10.729 1.00 96.06 184 ASN A O 1
ATOM 1423 N N . ASP A 1 185 ? 14.426 -2.815 -12.195 1.00 97.31 185 ASP A N 1
ATOM 1424 C CA . ASP A 1 185 ? 13.801 -1.973 -11.173 1.00 97.31 185 ASP A CA 1
ATOM 1425 C C . ASP A 1 185 ? 12.610 -2.671 -10.495 1.00 97.31 185 ASP A C 1
ATOM 1427 O O . ASP A 1 185 ? 12.493 -2.636 -9.270 1.00 97.31 185 ASP A O 1
ATOM 1431 N N . ILE A 1 186 ? 11.742 -3.346 -11.264 1.00 97.81 186 ILE A N 1
ATOM 1432 C CA . ILE A 1 186 ? 10.628 -4.136 -10.708 1.00 97.81 186 ILE A CA 1
ATOM 1433 C C . ILE A 1 186 ? 11.177 -5.240 -9.800 1.00 97.81 186 ILE A C 1
ATOM 1435 O O . ILE A 1 186 ? 10.719 -5.397 -8.668 1.00 97.81 186 ILE A O 1
ATOM 1439 N N . GLY A 1 187 ? 12.190 -5.978 -10.262 1.00 97.12 187 GLY A N 1
ATOM 1440 C CA . GLY A 1 187 ? 12.831 -7.017 -9.463 1.00 97.12 187 GLY A CA 1
ATOM 1441 C C . GLY A 1 187 ? 13.491 -6.463 -8.199 1.00 97.12 187 GLY A C 1
ATOM 1442 O O . GLY A 1 187 ? 13.405 -7.080 -7.140 1.00 97.12 187 GLY A O 1
ATOM 1443 N N . GLN A 1 188 ? 14.118 -5.285 -8.270 1.00 97.38 188 GLN A N 1
ATOM 1444 C CA . GLN A 1 188 ? 14.701 -4.624 -7.103 1.00 97.38 188 GLN A CA 1
ATOM 1445 C C . GLN A 1 188 ? 13.632 -4.269 -6.062 1.00 97.38 188 GLN A C 1
ATOM 1447 O O . GLN A 1 188 ? 13.832 -4.554 -4.879 1.00 97.38 188 GLN A O 1
ATOM 1452 N N . MET A 1 189 ? 12.505 -3.696 -6.493 1.00 97.94 189 MET A N 1
ATOM 1453 C CA . MET A 1 189 ? 11.372 -3.368 -5.625 1.00 97.94 189 MET A CA 1
ATOM 1454 C C . MET A 1 189 ? 10.813 -4.615 -4.930 1.00 97.94 189 MET A C 1
ATOM 1456 O O . MET A 1 189 ? 10.643 -4.626 -3.709 1.00 97.94 189 MET A O 1
ATOM 1460 N N . LEU A 1 190 ? 10.571 -5.691 -5.684 1.00 97.44 190 LEU A N 1
ATOM 1461 C CA . LEU A 1 190 ? 9.996 -6.923 -5.141 1.00 97.44 190 LEU A CA 1
ATOM 1462 C C . LEU A 1 190 ? 10.954 -7.633 -4.175 1.00 97.44 190 LEU A C 1
ATOM 1464 O O . LEU A 1 190 ? 10.550 -7.965 -3.061 1.00 97.44 190 LEU A O 1
ATOM 1468 N N . ARG A 1 191 ? 12.247 -7.746 -4.512 1.00 96.88 191 ARG A N 1
ATOM 1469 C CA . ARG A 1 191 ? 13.273 -8.284 -3.594 1.00 96.88 191 ARG A CA 1
ATOM 1470 C C . ARG A 1 191 ? 13.452 -7.435 -2.337 1.00 96.88 191 ARG A C 1
ATOM 1472 O O . ARG A 1 191 ? 13.807 -7.952 -1.276 1.00 96.88 191 ARG A O 1
ATOM 1479 N N . TRP A 1 192 ? 13.247 -6.120 -2.429 1.00 96.88 192 TRP A N 1
ATOM 1480 C CA . TRP A 1 192 ? 13.254 -5.253 -1.252 1.00 96.88 192 TRP A CA 1
ATOM 1481 C C . TRP A 1 192 ? 12.053 -5.538 -0.340 1.00 96.88 192 TRP A C 1
ATOM 1483 O O . TRP A 1 192 ? 12.237 -5.650 0.880 1.00 96.88 192 TRP A O 1
ATOM 1493 N N . GLY A 1 193 ? 10.864 -5.712 -0.929 1.00 95.88 193 GLY A N 1
ATOM 1494 C CA . GLY A 1 193 ? 9.631 -6.065 -0.225 1.00 95.88 193 GLY A CA 1
ATOM 1495 C C . GLY A 1 193 ? 9.700 -7.445 0.432 1.00 95.88 193 GLY A C 1
ATOM 1496 O O . GLY A 1 193 ? 9.372 -7.587 1.606 1.00 95.88 193 GLY A O 1
ATOM 1497 N N . GLU A 1 194 ? 10.235 -8.451 -0.258 1.00 94.81 194 GLU A N 1
ATOM 1498 C CA . GLU A 1 194 ? 10.372 -9.831 0.241 1.00 94.81 194 GLU A CA 1
ATOM 1499 C C . GLU A 1 194 ? 11.152 -9.913 1.565 1.00 94.81 194 GLU A C 1
ATOM 1501 O O . GLU A 1 194 ? 10.987 -10.831 2.374 1.00 94.81 194 GLU A O 1
ATOM 1506 N N . LYS A 1 195 ? 11.976 -8.903 1.857 1.00 93.75 195 LYS A N 1
ATOM 1507 C CA . LYS A 1 195 ? 12.780 -8.839 3.078 1.00 93.75 195 LYS A CA 1
ATOM 1508 C C . LYS A 1 195 ? 12.087 -8.154 4.263 1.00 93.75 195 LYS A C 1
ATOM 1510 O O . LYS A 1 195 ? 12.661 -8.143 5.353 1.00 93.75 195 LYS A O 1
ATOM 1515 N N . ARG A 1 196 ? 10.885 -7.587 4.097 1.00 93.44 196 ARG A N 1
ATOM 1516 C CA . ARG A 1 196 ? 10.264 -6.659 5.065 1.00 93.44 196 ARG A CA 1
ATOM 1517 C C . ARG A 1 196 ? 8.796 -6.970 5.328 1.00 93.44 196 ARG A C 1
ATOM 1519 O O . ARG A 1 196 ? 8.069 -7.395 4.441 1.00 93.44 196 ARG A O 1
ATOM 1526 N N . LYS A 1 197 ? 8.336 -6.737 6.560 1.00 89.00 197 LYS A N 1
ATOM 1527 C CA . LYS A 1 197 ? 6.898 -6.743 6.870 1.00 89.00 197 LYS A CA 1
ATOM 1528 C C . LYS A 1 197 ? 6.288 -5.390 6.468 1.00 89.00 197 LYS A C 1
ATOM 1530 O O . LYS A 1 197 ? 6.970 -4.387 6.640 1.00 89.00 197 LYS A O 1
ATOM 1535 N N . PRO A 1 198 ? 5.032 -5.353 5.989 1.00 90.69 198 PRO A N 1
ATOM 1536 C CA . PRO A 1 198 ? 4.114 -6.489 5.828 1.00 90.69 198 PRO A CA 1
ATOM 1537 C C . PRO A 1 198 ? 4.302 -7.285 4.520 1.00 90.69 198 PRO A C 1
ATOM 1539 O O . PRO A 1 198 ? 3.780 -8.389 4.408 1.00 90.69 198 PRO A O 1
ATOM 1542 N N . TRP A 1 199 ? 5.084 -6.773 3.567 1.00 93.81 199 TRP A N 1
ATOM 1543 C CA . TRP A 1 199 ? 5.213 -7.277 2.190 1.00 93.81 199 TRP A CA 1
ATOM 1544 C C . TRP A 1 199 ? 5.637 -8.740 2.065 1.00 93.81 199 TRP A C 1
ATOM 1546 O O . TRP A 1 199 ? 5.060 -9.476 1.272 1.00 93.81 199 TRP A O 1
ATOM 1556 N N . ARG A 1 200 ? 6.596 -9.187 2.881 1.00 91.38 200 ARG A N 1
ATOM 1557 C CA . ARG A 1 200 ? 7.068 -10.578 2.932 1.00 91.38 200 ARG A CA 1
ATOM 1558 C C . ARG A 1 200 ? 5.921 -11.571 3.110 1.00 91.38 200 ARG A C 1
ATOM 1560 O O . ARG A 1 200 ? 5.936 -12.625 2.494 1.00 91.38 200 ARG A O 1
ATOM 1567 N N . GLY A 1 201 ? 4.931 -11.241 3.943 1.00 89.62 201 GLY A N 1
ATOM 1568 C CA . GLY A 1 201 ? 3.780 -12.117 4.182 1.00 89.62 201 GLY A CA 1
ATOM 1569 C C . GLY A 1 201 ? 2.813 -12.199 3.000 1.00 89.62 201 GLY A C 1
ATOM 1570 O O . GLY A 1 201 ? 1.980 -13.092 2.971 1.00 89.62 201 GLY A O 1
ATOM 1571 N N . LEU A 1 202 ? 2.925 -11.283 2.035 1.00 92.31 202 LEU A N 1
ATOM 1572 C CA . LEU A 1 202 ? 2.102 -11.250 0.828 1.00 92.31 202 LEU A CA 1
ATOM 1573 C C . LEU A 1 202 ? 2.760 -11.984 -0.347 1.00 92.31 202 LEU A C 1
ATOM 1575 O O . LEU A 1 202 ? 2.094 -12.218 -1.339 1.00 92.31 202 LEU A O 1
ATOM 1579 N N . MET A 1 203 ? 4.040 -12.350 -0.256 1.00 92.00 203 MET A N 1
ATOM 1580 C CA . MET A 1 203 ? 4.775 -13.072 -1.306 1.00 92.00 203 MET A CA 1
ATOM 1581 C C . MET A 1 203 ? 5.163 -14.476 -0.828 1.00 92.00 203 MET A C 1
ATOM 1583 O O . MET A 1 203 ? 6.321 -14.877 -0.898 1.00 92.00 203 MET A O 1
ATOM 1587 N N . THR A 1 204 ? 4.195 -15.218 -0.284 1.00 84.19 204 THR A N 1
ATOM 1588 C CA . THR A 1 204 ? 4.411 -16.574 0.256 1.00 84.19 204 THR A CA 1
ATOM 1589 C C . THR A 1 204 ? 4.846 -17.579 -0.800 1.00 84.19 204 THR A C 1
ATOM 1591 O O . THR A 1 204 ? 5.634 -18.468 -0.493 1.00 84.19 204 THR A O 1
ATOM 1594 N N . ASP A 1 205 ? 4.385 -17.402 -2.037 1.00 85.06 205 ASP A N 1
ATOM 1595 C CA . ASP A 1 205 ? 4.707 -18.283 -3.166 1.00 85.06 205 ASP A CA 1
ATOM 1596 C C . ASP A 1 205 ? 6.049 -17.911 -3.831 1.00 85.06 205 ASP A C 1
ATOM 1598 O O . ASP A 1 205 ? 6.426 -18.478 -4.855 1.00 85.06 205 ASP A O 1
ATOM 1602 N N . GLY A 1 206 ? 6.781 -16.963 -3.235 1.00 89.62 206 GLY A N 1
ATOM 1603 C CA . GLY A 1 206 ? 8.041 -16.427 -3.733 1.00 89.62 206 GLY A CA 1
ATOM 1604 C C . GLY A 1 206 ? 7.875 -15.157 -4.566 1.00 89.62 206 GLY A C 1
ATOM 1605 O O . GLY A 1 206 ? 6.771 -14.683 -4.843 1.00 89.62 206 GLY A O 1
ATOM 1606 N N . ASN A 1 207 ? 9.007 -14.570 -4.947 1.00 93.50 207 ASN A N 1
ATOM 1607 C CA . ASN A 1 207 ? 9.050 -13.361 -5.756 1.00 93.50 207 ASN A CA 1
ATOM 1608 C C . ASN A 1 207 ? 8.822 -13.677 -7.254 1.00 93.50 207 ASN A C 1
ATOM 1610 O O . ASN A 1 207 ? 9.688 -14.285 -7.889 1.00 93.50 207 ASN A O 1
ATOM 1614 N N . PRO A 1 208 ? 7.721 -13.201 -7.873 1.00 93.69 208 PRO A N 1
ATOM 1615 C CA . PRO A 1 208 ? 7.407 -13.509 -9.270 1.00 93.69 208 PRO A CA 1
ATOM 1616 C C . PRO A 1 208 ? 8.417 -12.936 -10.275 1.00 93.69 208 PRO A C 1
ATOM 1618 O O . PRO A 1 208 ? 8.464 -13.405 -11.409 1.00 93.69 208 PRO A O 1
ATOM 1621 N N . ALA A 1 209 ? 9.224 -11.937 -9.899 1.00 93.94 209 ALA A N 1
ATOM 1622 C CA . ALA A 1 209 ? 10.256 -11.405 -10.789 1.00 93.94 209 ALA A CA 1
ATOM 1623 C C . ALA A 1 209 ? 11.438 -12.361 -10.986 1.00 93.94 209 ALA A C 1
ATOM 1625 O O . ALA A 1 209 ? 12.121 -12.255 -12.000 1.00 93.94 209 ALA A O 1
ATOM 1626 N N . ASP A 1 210 ? 11.676 -13.293 -10.060 1.00 92.88 210 ASP A N 1
ATOM 1627 C CA . ASP A 1 210 ? 12.793 -14.237 -10.173 1.00 92.88 210 ASP A CA 1
ATOM 1628 C C . ASP A 1 210 ? 12.488 -15.382 -11.163 1.00 92.88 210 ASP A C 1
ATOM 1630 O O . ASP A 1 210 ? 13.387 -16.124 -11.551 1.00 92.88 210 ASP A O 1
ATOM 1634 N N . LEU A 1 211 ? 11.236 -15.489 -11.628 1.00 92.44 211 LEU A N 1
ATOM 1635 C CA . LEU A 1 211 ? 10.806 -16.432 -12.667 1.00 92.44 211 LEU A CA 1
ATOM 1636 C C . LEU A 1 211 ? 11.007 -15.892 -14.093 1.00 92.44 211 LEU A C 1
ATOM 1638 O O . LEU A 1 211 ? 10.922 -16.647 -15.060 1.00 92.44 211 LEU A O 1
ATOM 1642 N N . ILE A 1 212 ? 11.277 -14.591 -14.243 1.00 93.69 212 ILE A N 1
ATOM 1643 C CA . ILE A 1 212 ? 11.341 -13.933 -15.549 1.00 93.69 212 ILE A CA 1
ATOM 1644 C C . ILE A 1 212 ? 12.755 -13.983 -16.112 1.00 93.69 212 ILE A C 1
ATOM 1646 O O . ILE A 1 212 ? 13.673 -13.335 -15.611 1.00 93.69 212 ILE A O 1
ATOM 1650 N N . ASP A 1 213 ? 12.892 -14.653 -17.251 1.00 92.38 213 ASP A N 1
ATOM 1651 C CA . ASP A 1 213 ? 14.065 -14.531 -18.108 1.00 92.38 213 ASP A CA 1
ATOM 1652 C C . ASP A 1 213 ? 13.852 -13.411 -19.138 1.00 92.38 213 ASP A C 1
ATOM 1654 O O . ASP A 1 213 ? 13.215 -13.598 -20.180 1.00 92.38 213 ASP A O 1
ATOM 1658 N N . VAL A 1 214 ? 14.379 -12.221 -18.830 1.00 91.56 214 VAL A N 1
ATOM 1659 C CA . VAL A 1 214 ? 14.235 -11.034 -19.687 1.00 91.56 214 VAL A CA 1
ATOM 1660 C C . VAL A 1 214 ? 14.892 -11.215 -21.057 1.00 91.56 214 VAL A C 1
ATOM 1662 O O . VAL A 1 214 ? 14.430 -10.607 -22.017 1.00 91.56 214 VAL A O 1
ATOM 1665 N N . SER A 1 215 ? 15.913 -12.072 -21.188 1.00 87.62 215 SER A N 1
ATOM 1666 C CA . SER A 1 215 ? 16.627 -12.274 -22.457 1.00 87.62 215 SER A CA 1
ATOM 1667 C C . SER A 1 215 ? 15.703 -12.802 -23.558 1.00 87.62 215 SER A C 1
ATOM 1669 O O . SER A 1 215 ? 15.773 -12.358 -24.700 1.00 87.62 215 SER A O 1
ATOM 1671 N N . LYS A 1 216 ? 14.732 -13.649 -23.191 1.00 89.50 216 LYS A N 1
ATOM 1672 C CA . LYS A 1 216 ? 13.711 -14.199 -24.097 1.00 89.50 216 LYS A CA 1
ATOM 1673 C C . LYS A 1 216 ? 12.700 -13.163 -24.585 1.00 89.50 216 LYS A C 1
ATOM 1675 O O . LYS A 1 216 ? 11.922 -13.444 -25.495 1.00 89.50 216 LYS A O 1
ATOM 1680 N N . LEU A 1 217 ? 12.659 -11.988 -23.957 1.00 88.62 217 LEU A N 1
ATOM 1681 C CA . LEU A 1 217 ? 11.834 -10.869 -24.394 1.00 88.62 217 LEU A CA 1
ATOM 1682 C C . LEU A 1 217 ? 12.588 -9.916 -25.311 1.00 88.62 217 LEU A C 1
ATOM 1684 O O . LEU A 1 217 ? 11.939 -9.076 -25.9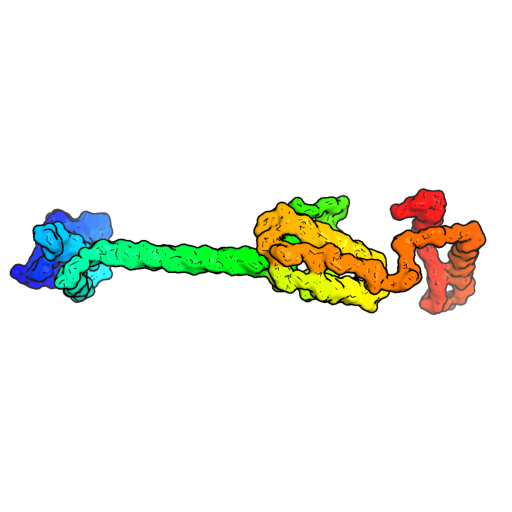15 1.00 88.62 217 LEU A O 1
ATOM 1688 N N . LEU A 1 218 ? 13.906 -9.989 -25.436 1.00 88.69 218 LEU A N 1
ATOM 1689 C CA . LEU A 1 218 ? 14.657 -9.056 -26.274 1.00 88.69 218 LEU A CA 1
ATOM 1690 C C . LEU A 1 218 ? 14.663 -9.538 -27.727 1.00 88.69 218 LEU A C 1
ATOM 1692 O O . LEU A 1 218 ? 14.285 -10.673 -28.019 1.00 88.69 218 LEU A O 1
ATOM 1696 N N . ASP A 1 219 ? 14.981 -8.642 -28.653 1.00 84.50 219 ASP A N 1
ATOM 1697 C CA . ASP A 1 219 ? 15.185 -9.027 -30.049 1.00 84.50 219 ASP A CA 1
ATOM 1698 C C . ASP A 1 219 ? 16.523 -9.770 -30.180 1.00 84.50 219 ASP A C 1
ATOM 1700 O O . ASP A 1 219 ? 17.439 -9.546 -29.387 1.00 84.50 219 ASP A O 1
ATOM 1704 N N . HIS A 1 220 ? 16.625 -10.704 -31.129 1.00 80.06 220 HIS A N 1
ATOM 1705 C CA . HIS A 1 220 ? 17.781 -11.607 -31.231 1.00 80.06 220 HIS A CA 1
ATOM 1706 C C . HIS A 1 220 ? 19.108 -10.889 -31.518 1.00 80.06 220 HIS A C 1
ATOM 1708 O O . HIS A 1 220 ? 20.167 -11.429 -31.220 1.00 80.06 220 HIS A O 1
ATOM 1714 N N . ASP A 1 221 ? 19.037 -9.690 -32.085 1.00 78.38 221 ASP A N 1
ATOM 1715 C CA . ASP A 1 221 ? 20.145 -8.795 -32.410 1.00 78.38 221 ASP A CA 1
ATOM 1716 C C . ASP A 1 221 ? 20.328 -7.672 -31.372 1.00 78.38 221 ASP A C 1
ATOM 1718 O O . ASP A 1 221 ? 21.092 -6.731 -31.594 1.00 78.38 221 ASP A O 1
ATOM 1722 N N . TYR A 1 222 ? 19.623 -7.725 -30.235 1.00 77.50 222 TYR A N 1
ATOM 1723 C CA . TYR A 1 222 ? 19.772 -6.713 -29.199 1.00 77.50 222 TYR A CA 1
ATOM 1724 C C . TYR A 1 222 ? 21.112 -6.853 -28.467 1.00 77.50 222 TYR A C 1
ATOM 1726 O O . TYR A 1 222 ? 21.337 -7.798 -27.711 1.00 77.50 222 TYR A O 1
ATOM 1734 N N . GLU A 1 223 ? 21.943 -5.823 -28.598 1.00 71.00 223 GLU A N 1
ATOM 1735 C CA . GLU A 1 223 ? 23.156 -5.625 -27.807 1.00 71.00 223 GLU A CA 1
ATOM 1736 C C . GLU A 1 223 ? 22.954 -4.458 -26.825 1.00 71.00 223 GLU A C 1
ATOM 1738 O O . GLU A 1 223 ? 22.579 -3.347 -27.212 1.00 71.00 223 GLU A O 1
ATOM 1743 N N . GLU A 1 224 ? 23.186 -4.695 -25.526 1.00 67.38 224 GLU A N 1
ATOM 1744 C CA . GLU A 1 224 ? 23.061 -3.649 -24.494 1.00 67.38 224 GLU A CA 1
ATOM 1745 C C . GLU A 1 224 ? 24.127 -2.556 -24.649 1.00 67.38 224 GLU A C 1
ATOM 1747 O O . GLU A 1 224 ? 23.875 -1.385 -24.346 1.00 67.38 224 GLU A O 1
ATOM 1752 N N . GLN A 1 225 ? 25.297 -2.935 -25.157 1.00 65.62 225 GLN A N 1
ATOM 1753 C CA . GLN A 1 225 ? 26.409 -2.049 -25.439 1.00 65.62 225 GLN A CA 1
ATOM 1754 C C . GLN A 1 225 ? 26.646 -2.038 -26.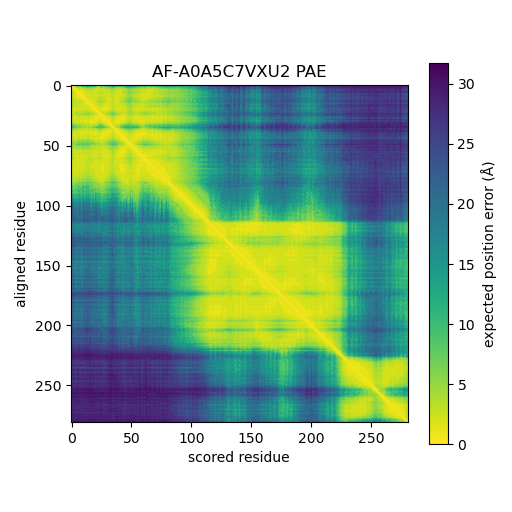946 1.00 65.62 225 GLN A C 1
ATOM 1756 O O . GLN A 1 225 ? 26.909 -3.071 -27.544 1.00 65.62 225 GLN A O 1
ATOM 1761 N N . ARG A 1 226 ? 26.532 -0.860 -27.565 1.00 63.28 226 ARG A N 1
ATOM 1762 C CA . ARG A 1 226 ? 26.951 -0.682 -28.955 1.00 63.28 226 ARG A CA 1
ATOM 1763 C C . ARG A 1 226 ? 28.453 -0.446 -28.949 1.00 63.28 226 ARG A C 1
ATOM 1765 O O . ARG A 1 226 ? 28.882 0.652 -28.607 1.00 63.28 226 ARG A O 1
ATOM 1772 N N . ASP A 1 227 ? 29.221 -1.446 -29.359 1.00 59.31 227 ASP A N 1
ATOM 1773 C CA . ASP A 1 227 ? 30.669 -1.305 -29.574 1.00 59.31 227 ASP A CA 1
ATOM 1774 C C . ASP A 1 227 ? 30.997 -0.597 -30.901 1.00 59.31 227 ASP A C 1
ATOM 1776 O O . ASP A 1 227 ? 32.160 -0.369 -31.232 1.00 59.31 227 ASP A O 1
ATOM 1780 N N . ARG A 1 228 ? 29.971 -0.197 -31.670 1.00 75.06 228 ARG A N 1
ATOM 1781 C CA . ARG A 1 228 ? 30.150 0.611 -32.876 1.00 75.06 228 ARG A CA 1
ATOM 1782 C C . ARG A 1 228 ? 30.707 1.986 -32.511 1.00 75.06 228 ARG A C 1
ATOM 1784 O O . ARG A 1 228 ? 29.989 2.857 -32.019 1.00 75.06 228 ARG A O 1
ATOM 1791 N N . LEU A 1 229 ? 31.971 2.180 -32.850 1.00 78.19 229 LEU A N 1
ATOM 1792 C CA . LEU A 1 229 ? 32.638 3.472 -32.890 1.00 78.19 229 LEU A CA 1
ATOM 1793 C C . LEU A 1 229 ? 32.516 4.055 -34.298 1.00 78.19 229 LEU A C 1
ATOM 1795 O O . LEU A 1 229 ? 32.474 3.305 -35.273 1.00 78.19 229 LEU A O 1
ATOM 1799 N N . LEU A 1 230 ? 32.470 5.384 -34.400 1.00 83.94 230 LEU A N 1
ATOM 1800 C CA . LEU A 1 230 ? 32.640 6.037 -35.694 1.00 83.94 230 LEU A CA 1
ATOM 1801 C C . LEU A 1 230 ? 34.089 5.850 -36.148 1.00 83.94 230 LEU A C 1
ATOM 1803 O O . LEU A 1 230 ? 35.022 6.133 -35.390 1.00 83.94 230 LEU A O 1
ATOM 1807 N N . SER A 1 231 ? 34.279 5.385 -37.377 1.00 89.62 231 SER A N 1
ATOM 1808 C CA . SER A 1 231 ? 35.597 5.350 -38.001 1.00 89.62 231 SER A CA 1
ATOM 1809 C C . SER A 1 231 ? 36.104 6.778 -38.265 1.00 89.62 231 SER A C 1
ATOM 1811 O O . SER A 1 231 ? 35.303 7.711 -38.376 1.00 89.62 231 SER A O 1
ATOM 1813 N N . PRO A 1 232 ? 37.425 6.99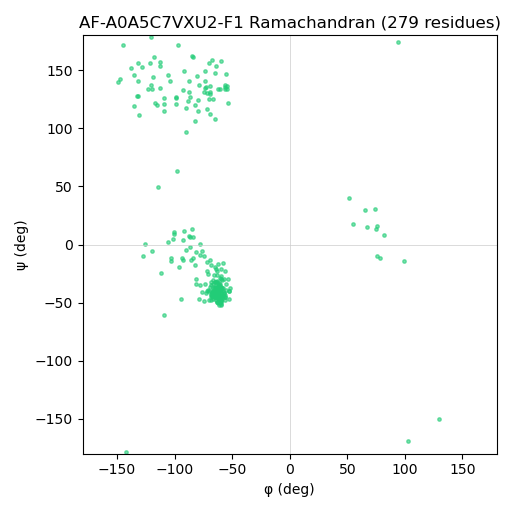2 -38.417 1.00 91.38 232 PRO A N 1
ATOM 1814 C CA . PRO A 1 232 ? 37.955 8.292 -38.825 1.00 91.38 232 PRO A CA 1
ATOM 1815 C C . PRO A 1 232 ? 37.329 8.834 -40.118 1.00 91.38 232 PRO A C 1
ATOM 1817 O O . PRO A 1 232 ? 37.224 10.048 -40.271 1.00 91.38 232 PRO A O 1
ATOM 1820 N N . ASP A 1 233 ? 36.901 7.955 -41.026 1.00 94.62 233 ASP A N 1
ATOM 1821 C CA . ASP A 1 233 ? 36.255 8.347 -42.279 1.00 94.62 233 ASP A CA 1
ATOM 1822 C C . ASP A 1 233 ? 34.806 8.772 -42.055 1.00 94.62 233 ASP A C 1
ATOM 1824 O O . ASP A 1 233 ? 34.411 9.812 -42.565 1.00 94.62 233 ASP A O 1
ATOM 1828 N N . GLU A 1 234 ? 34.057 8.075 -41.198 1.00 91.62 234 GLU A N 1
ATOM 1829 C CA . GLU A 1 234 ? 32.697 8.487 -40.814 1.00 91.62 234 GLU A CA 1
ATOM 1830 C C . GLU A 1 234 ? 32.704 9.823 -40.041 1.00 91.62 234 GLU A C 1
ATOM 1832 O O . GLU A 1 234 ? 31.779 10.625 -40.156 1.00 91.62 234 GLU A O 1
ATOM 1837 N N . ILE A 1 235 ? 33.761 10.104 -39.266 1.00 93.00 235 ILE A N 1
ATOM 1838 C CA . ILE A 1 235 ? 33.942 11.399 -38.585 1.00 93.00 235 ILE A CA 1
ATOM 1839 C C . ILE A 1 235 ? 34.191 12.524 -39.602 1.00 93.00 235 ILE A C 1
ATOM 1841 O O . ILE A 1 235 ? 33.651 13.622 -39.450 1.00 93.00 235 ILE A O 1
ATOM 1845 N N . ARG A 1 236 ? 34.998 12.267 -40.641 1.00 95.06 236 ARG A N 1
ATOM 1846 C CA . ARG A 1 236 ? 35.227 13.229 -41.734 1.00 95.06 236 ARG A CA 1
ATOM 1847 C C . ARG A 1 236 ? 33.971 13.424 -42.572 1.00 95.06 236 ARG A C 1
ATOM 1849 O O . ARG A 1 236 ? 33.621 14.562 -42.851 1.00 95.06 236 ARG A O 1
ATOM 1856 N N . GLU A 1 237 ? 33.265 12.345 -42.887 1.00 96.00 237 GLU A N 1
ATOM 1857 C CA . GLU A 1 237 ? 31.989 12.386 -43.597 1.00 96.00 237 GLU A CA 1
ATOM 1858 C C . GLU A 1 237 ? 30.969 13.240 -42.837 1.00 96.00 237 GLU A C 1
ATOM 1860 O O . GLU A 1 237 ? 30.322 14.101 -43.425 1.00 96.00 237 GLU A O 1
ATOM 1865 N N . LEU A 1 238 ? 30.879 13.090 -41.511 1.00 94.25 238 LEU A N 1
ATOM 1866 C CA . LEU A 1 238 ? 30.011 13.930 -40.689 1.00 94.25 238 LEU A CA 1
ATOM 1867 C C . LEU A 1 238 ? 30.379 15.419 -40.770 1.00 94.25 238 LEU A C 1
ATOM 1869 O O . LEU A 1 238 ? 29.481 16.255 -40.857 1.00 94.25 238 LEU A O 1
ATOM 1873 N N . ARG A 1 239 ? 31.675 15.762 -40.755 1.00 94.50 239 ARG A N 1
ATOM 1874 C CA . ARG A 1 239 ? 32.128 17.147 -40.974 1.00 94.50 239 ARG A CA 1
ATOM 1875 C C . ARG A 1 239 ? 31.677 17.649 -42.344 1.00 94.50 239 ARG A C 1
ATOM 1877 O O . ARG A 1 239 ? 31.078 18.716 -42.418 1.00 94.50 239 ARG A O 1
ATOM 1884 N N . ASP A 1 240 ? 31.921 16.868 -43.389 1.00 95.81 240 ASP A N 1
ATOM 1885 C CA . ASP A 1 240 ? 31.629 17.259 -44.769 1.00 95.81 240 ASP A CA 1
ATOM 1886 C C . ASP A 1 240 ? 30.119 17.447 -44.987 1.00 95.81 240 ASP A C 1
ATOM 1888 O O . ASP A 1 240 ? 29.699 18.391 -45.652 1.00 95.81 240 ASP A O 1
ATOM 1892 N N . ILE A 1 241 ? 29.285 16.613 -44.355 1.00 94.38 241 ILE A N 1
ATOM 1893 C CA . ILE A 1 241 ? 27.825 16.774 -44.347 1.00 94.38 241 ILE A CA 1
ATOM 1894 C C . ILE A 1 241 ? 27.421 18.094 -43.680 1.00 94.38 241 ILE A C 1
ATOM 1896 O O . ILE A 1 241 ? 26.568 18.805 -44.209 1.00 94.38 241 ILE A O 1
ATOM 1900 N N . LEU A 1 242 ? 28.001 18.435 -42.523 1.00 94.19 242 LEU A N 1
ATOM 1901 C CA . LEU A 1 242 ? 27.677 19.684 -41.824 1.00 94.19 242 LEU A CA 1
ATOM 1902 C C . LEU A 1 242 ? 28.064 20.917 -42.654 1.00 94.19 242 LEU A C 1
ATOM 1904 O O . LEU A 1 242 ? 27.261 21.844 -42.754 1.00 94.19 242 LEU A O 1
ATOM 1908 N N . GLU A 1 243 ? 29.242 20.898 -43.283 1.00 93.19 243 GLU A N 1
ATOM 1909 C CA . GLU A 1 243 ? 29.718 21.969 -44.171 1.00 93.19 243 GLU A CA 1
ATOM 1910 C C . GLU A 1 243 ? 28.855 22.086 -45.438 1.00 93.19 243 GLU A C 1
ATOM 1912 O O . GLU A 1 243 ? 28.465 23.190 -45.822 1.00 93.19 243 GLU A O 1
ATOM 1917 N N . SER A 1 244 ? 28.495 20.956 -46.061 1.00 92.88 244 SER A N 1
ATOM 1918 C CA . SER A 1 244 ? 27.612 20.934 -47.234 1.00 92.88 244 SER A CA 1
ATOM 1919 C C . SER A 1 244 ? 26.241 21.512 -46.906 1.00 92.88 244 SER A C 1
ATOM 1921 O O . SER A 1 244 ? 25.749 22.353 -47.646 1.00 92.88 244 SER A O 1
ATOM 1923 N N . LEU A 1 245 ? 25.641 21.128 -45.774 1.00 91.94 245 LEU A N 1
ATOM 1924 C CA . LEU A 1 245 ? 24.331 21.641 -45.361 1.00 91.94 245 LEU A CA 1
ATOM 1925 C C . LEU A 1 245 ? 24.330 23.158 -45.145 1.00 91.94 245 LEU A C 1
ATOM 1927 O O . LEU A 1 245 ? 23.322 23.816 -45.406 1.00 91.94 245 LEU A O 1
ATOM 1931 N N . GLU A 1 246 ? 25.427 23.714 -44.630 1.00 90.44 246 GLU A N 1
ATOM 1932 C CA . GLU A 1 246 ? 25.564 25.157 -44.437 1.00 90.44 246 GLU A CA 1
ATOM 1933 C C . GLU A 1 246 ? 25.690 25.875 -45.781 1.00 90.44 246 GLU A C 1
ATOM 1935 O O . GLU A 1 246 ? 24.921 26.799 -46.056 1.00 90.44 246 GLU A O 1
ATOM 1940 N N . LYS A 1 247 ? 26.560 25.372 -46.660 1.00 89.69 247 LYS A N 1
ATOM 1941 C CA . LYS A 1 247 ? 26.749 25.905 -48.011 1.00 89.69 247 LYS A CA 1
ATOM 1942 C C . LYS A 1 247 ? 25.468 25.842 -48.847 1.00 89.69 247 LYS A C 1
ATOM 1944 O O . LYS A 1 247 ? 25.050 26.855 -49.404 1.00 89.69 247 LYS A O 1
ATOM 1949 N N . ASP A 1 248 ? 24.805 24.689 -48.877 1.00 89.69 248 ASP A N 1
ATOM 1950 C CA . ASP A 1 248 ? 23.564 24.476 -49.629 1.00 89.69 248 ASP A CA 1
ATOM 1951 C C . ASP A 1 248 ? 22.471 25.450 -49.172 1.00 89.69 248 ASP A C 1
ATOM 1953 O O . ASP A 1 248 ? 21.703 25.966 -49.982 1.00 89.69 248 ASP A O 1
ATOM 1957 N N . TYR A 1 249 ? 22.408 25.745 -47.870 1.00 88.44 249 TYR A N 1
ATOM 1958 C CA . TYR A 1 249 ? 21.449 26.695 -47.315 1.00 88.44 249 TYR A CA 1
ATOM 1959 C C . TYR A 1 249 ? 21.786 28.160 -47.636 1.00 88.44 249 TYR A C 1
ATOM 1961 O O . TYR A 1 249 ? 20.878 28.984 -47.812 1.00 88.44 249 TYR A O 1
ATOM 1969 N N . GLU A 1 250 ? 23.071 28.511 -47.707 1.00 87.12 250 GLU A N 1
ATOM 1970 C CA . GLU A 1 250 ? 23.529 29.842 -48.117 1.00 87.12 250 GLU A CA 1
ATOM 1971 C C . GLU A 1 250 ? 23.281 30.115 -49.603 1.00 87.12 250 GLU A C 1
ATOM 1973 O O . GLU A 1 250 ? 22.881 31.229 -49.950 1.00 87.12 250 GLU A O 1
ATOM 1978 N N . GLU A 1 251 ? 23.438 29.097 -50.452 1.00 89.44 251 GLU A N 1
ATOM 1979 C CA . GLU A 1 251 ? 23.239 29.166 -51.904 1.00 89.44 251 GLU A CA 1
ATOM 1980 C C . GLU A 1 251 ? 21.755 29.223 -52.326 1.00 89.44 251 GLU A C 1
ATOM 1982 O O . GLU A 1 251 ? 21.450 29.515 -53.487 1.00 89.44 251 GLU A O 1
ATOM 1987 N N . LEU A 1 252 ? 20.805 29.009 -51.402 1.00 88.00 252 LEU A N 1
ATOM 1988 C CA . LEU A 1 252 ? 19.372 29.100 -51.702 1.00 88.00 252 LEU A CA 1
ATOM 1989 C C . LEU A 1 252 ? 18.965 30.508 -52.186 1.00 88.00 252 LEU A C 1
ATOM 1991 O O . LEU A 1 252 ? 19.261 31.505 -51.515 1.00 88.00 252 LEU A O 1
ATOM 1995 N N . PRO A 1 253 ? 18.174 30.610 -53.276 1.00 85.38 253 PRO A N 1
ATOM 1996 C CA . PRO A 1 253 ? 17.670 31.884 -53.775 1.00 85.38 253 PRO A CA 1
ATOM 1997 C C . PRO A 1 253 ? 16.905 32.683 -52.713 1.00 85.38 253 PRO A C 1
ATOM 1999 O O . PRO A 1 253 ? 16.188 32.129 -51.868 1.00 85.38 253 PRO A O 1
ATOM 2002 N N . ALA A 1 254 ? 17.001 34.014 -52.787 1.00 78.81 254 ALA A N 1
ATOM 2003 C CA . ALA A 1 254 ? 16.266 34.912 -51.901 1.00 78.81 254 ALA A CA 1
ATOM 2004 C C . ALA A 1 254 ? 14.754 34.598 -51.940 1.00 78.81 254 ALA A C 1
ATOM 2006 O O . ALA A 1 254 ? 14.130 34.616 -52.996 1.00 78.81 254 ALA A O 1
ATOM 2007 N N . GLY A 1 255 ? 14.176 34.278 -50.776 1.00 78.50 255 GLY A N 1
ATOM 2008 C CA . GLY A 1 255 ? 12.769 33.877 -50.629 1.00 78.50 255 GLY A CA 1
ATOM 2009 C C . GLY A 1 255 ? 12.515 32.364 -50.523 1.00 78.50 255 GLY A C 1
ATOM 2010 O O . GLY A 1 255 ? 11.446 31.979 -50.061 1.00 78.50 255 GLY A O 1
ATOM 2011 N N . GLN A 1 256 ? 13.488 31.502 -50.846 1.00 77.94 256 GLN A N 1
ATOM 2012 C CA . GLN A 1 256 ? 13.346 30.032 -50.783 1.00 77.94 256 GLN A CA 1
ATOM 2013 C C . GLN A 1 256 ? 13.983 29.389 -49.540 1.00 77.94 256 GLN A C 1
ATOM 2015 O O . GLN A 1 256 ? 13.944 28.173 -49.354 1.00 77.94 256 GLN A O 1
ATOM 2020 N N . LYS A 1 257 ? 14.509 30.199 -48.615 1.00 75.06 257 LYS A N 1
ATOM 2021 C CA . LYS A 1 257 ? 15.115 29.711 -47.361 1.00 75.06 257 LYS A CA 1
ATOM 2022 C C . LYS A 1 257 ? 14.137 28.973 -46.434 1.00 75.06 257 LYS A C 1
ATOM 2024 O O . LYS A 1 257 ? 14.564 28.247 -45.543 1.00 75.06 257 LYS A O 1
ATOM 2029 N N . TYR A 1 258 ? 12.826 29.129 -46.637 1.00 70.88 258 TYR A N 1
ATOM 2030 C CA . TYR A 1 258 ? 11.797 28.418 -45.869 1.00 70.88 258 TYR A CA 1
ATOM 2031 C C . TYR A 1 258 ? 11.511 26.996 -46.372 1.00 70.88 258 TYR A C 1
ATOM 2033 O O . TYR A 1 258 ? 10.934 26.215 -45.622 1.00 70.88 258 TYR A O 1
ATOM 2041 N N . SER A 1 259 ? 11.911 26.660 -47.601 1.00 75.94 259 SER A N 1
ATOM 2042 C CA . SER A 1 259 ? 11.692 25.342 -48.216 1.00 75.94 259 SER A CA 1
ATOM 2043 C C . SER A 1 259 ? 12.934 24.446 -48.228 1.00 75.94 259 SER A C 1
ATOM 2045 O O . SER A 1 259 ? 12.815 23.262 -48.529 1.00 75.94 259 SER A O 1
ATOM 2047 N N . GLY A 1 260 ? 14.115 24.989 -47.919 1.00 78.38 260 GLY A N 1
ATOM 2048 C CA . GLY A 1 260 ? 15.367 24.233 -47.865 1.00 78.38 260 GLY A CA 1
ATOM 2049 C C . GLY A 1 260 ? 15.603 23.512 -46.536 1.00 78.38 260 GLY A C 1
ATOM 2050 O O . GLY A 1 260 ? 15.021 23.855 -45.503 1.00 78.38 260 GLY A O 1
ATOM 2051 N N . ILE A 1 261 ? 16.501 22.525 -46.558 1.00 83.50 261 ILE A N 1
ATOM 2052 C CA . ILE A 1 261 ? 16.991 21.866 -45.344 1.00 83.50 261 ILE A CA 1
ATOM 2053 C C . ILE A 1 261 ? 17.804 22.891 -44.552 1.00 83.50 261 ILE A C 1
ATOM 2055 O O . ILE A 1 261 ? 18.725 23.507 -45.080 1.00 83.50 261 ILE A O 1
ATOM 2059 N N . ARG A 1 262 ? 17.445 23.107 -43.283 1.00 86.62 262 ARG A N 1
ATOM 2060 C CA . ARG A 1 262 ? 18.197 24.018 -42.416 1.00 86.62 262 ARG A CA 1
ATOM 2061 C C . ARG A 1 262 ? 19.465 23.330 -41.909 1.00 86.62 262 ARG A C 1
ATOM 2063 O O . ARG A 1 262 ? 19.363 22.186 -41.458 1.00 86.62 262 ARG A O 1
ATOM 2070 N N . PRO A 1 263 ? 20.612 24.027 -41.888 1.00 90.81 263 PRO A N 1
ATOM 2071 C CA . PRO A 1 263 ? 21.822 23.488 -41.302 1.00 90.81 263 PRO A CA 1
ATOM 2072 C C . PRO A 1 263 ? 21.628 23.261 -39.805 1.00 90.81 263 PRO A C 1
ATOM 2074 O O . PRO A 1 263 ? 20.813 23.910 -39.133 1.00 90.81 263 PRO A O 1
ATOM 2077 N N . VAL A 1 264 ? 22.398 22.318 -39.271 1.00 91.19 264 VAL A N 1
ATOM 2078 C CA . VAL A 1 264 ? 22.422 22.050 -37.835 1.00 91.19 264 VAL A CA 1
ATOM 2079 C C . VAL A 1 264 ? 22.921 23.301 -37.119 1.00 91.19 264 VAL A C 1
ATOM 2081 O O . VAL A 1 264 ? 23.920 23.895 -37.511 1.00 91.19 264 VAL A O 1
ATOM 2084 N N . ASN A 1 265 ? 22.238 23.699 -36.047 1.00 92.19 265 ASN A N 1
ATOM 2085 C CA . ASN A 1 265 ? 22.624 24.868 -35.261 1.00 92.19 265 ASN A CA 1
ATOM 2086 C C . ASN A 1 265 ? 24.090 24.770 -34.800 1.00 92.19 265 ASN A C 1
ATOM 2088 O O . ASN A 1 265 ? 24.482 23.755 -34.225 1.00 92.19 265 ASN A O 1
ATOM 2092 N N . THR A 1 266 ? 24.865 25.845 -34.954 1.00 90.81 266 THR A N 1
ATOM 2093 C CA . THR A 1 266 ? 26.290 25.896 -34.587 1.00 90.81 266 THR A CA 1
ATOM 2094 C C . THR A 1 266 ? 26.566 25.430 -33.153 1.00 90.81 266 THR A C 1
ATOM 2096 O O . THR A 1 266 ? 27.535 24.719 -32.916 1.00 90.81 266 THR A O 1
ATOM 2099 N N . ARG A 1 267 ? 25.693 25.733 -32.178 1.00 92.81 267 ARG A N 1
ATOM 2100 C CA . ARG A 1 267 ? 25.853 25.260 -30.787 1.00 92.81 267 ARG A CA 1
ATOM 2101 C C . ARG A 1 267 ? 2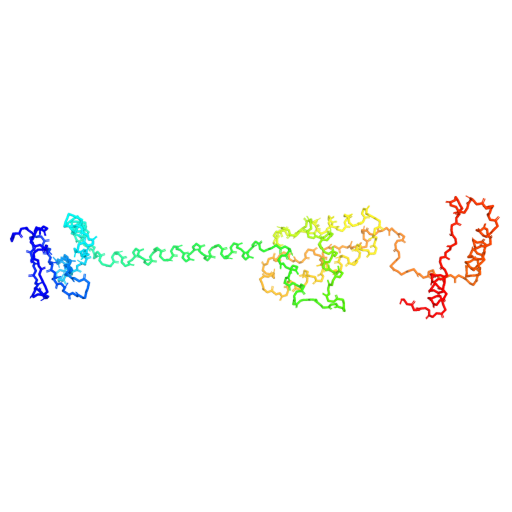5.739 23.742 -30.675 1.00 92.81 267 ARG A C 1
ATOM 2103 O O . ARG A 1 267 ? 26.459 23.134 -29.891 1.00 92.81 267 ARG A O 1
ATOM 2110 N N . VAL A 1 268 ? 24.840 23.142 -31.455 1.00 91.56 268 VAL A N 1
ATOM 2111 C CA . VAL A 1 268 ? 24.665 21.685 -31.520 1.00 91.56 268 VAL A CA 1
ATOM 2112 C C . VAL A 1 268 ? 25.867 21.047 -32.208 1.00 91.56 268 VAL A C 1
ATOM 2114 O O . VAL A 1 268 ? 26.364 20.039 -31.715 1.00 91.56 268 VAL A O 1
ATOM 2117 N N . GLN A 1 269 ? 26.391 21.662 -33.273 1.00 92.94 269 GLN A N 1
ATOM 2118 C CA . GLN A 1 269 ? 27.622 21.200 -33.916 1.00 92.94 269 GLN A CA 1
ATOM 2119 C C . GLN A 1 269 ? 28.815 21.237 -32.946 1.00 92.94 269 GLN A C 1
ATOM 2121 O O . GLN A 1 269 ? 29.517 20.241 -32.797 1.00 92.94 269 GLN A O 1
ATOM 2126 N N . CYS A 1 270 ? 29.015 22.338 -32.210 1.00 91.69 270 CYS A N 1
ATOM 2127 C CA . CYS A 1 270 ? 30.064 22.425 -31.190 1.00 91.69 270 CYS A CA 1
ATOM 2128 C C . CYS A 1 270 ? 29.896 21.367 -30.092 1.00 91.69 270 CYS A C 1
ATOM 2130 O O . CYS A 1 270 ? 30.873 20.732 -29.709 1.00 91.69 270 CYS A O 1
ATOM 2132 N N . ALA A 1 271 ? 28.672 21.156 -29.597 1.00 90.50 271 ALA A N 1
ATOM 2133 C CA . ALA A 1 271 ? 28.397 20.126 -28.596 1.00 90.50 271 ALA A CA 1
ATOM 2134 C C . ALA A 1 271 ? 28.726 18.717 -29.118 1.00 90.50 271 ALA A C 1
ATOM 2136 O O . ALA A 1 271 ? 29.315 17.918 -28.393 1.00 90.50 271 ALA A O 1
ATOM 2137 N N . LEU A 1 272 ? 28.406 18.438 -30.384 1.00 90.19 272 LEU A N 1
ATOM 2138 C CA . LEU A 1 272 ? 28.729 17.178 -31.047 1.00 90.19 272 LEU A CA 1
ATOM 2139 C C . LEU A 1 272 ? 30.247 16.968 -31.140 1.00 90.19 272 LEU A C 1
ATOM 2141 O O . LEU A 1 272 ? 30.738 15.903 -30.771 1.00 90.19 272 LEU A O 1
ATOM 2145 N N . TRP A 1 273 ? 31.002 17.991 -31.551 1.00 93.12 273 TRP A N 1
ATOM 2146 C CA . TRP A 1 273 ? 32.463 17.906 -31.627 1.00 93.12 273 TRP A CA 1
ATOM 2147 C C . TRP A 1 273 ? 33.124 17.763 -30.256 1.00 93.12 273 TRP A C 1
ATOM 2149 O O . TRP A 1 273 ? 34.061 16.977 -30.103 1.00 93.12 273 TRP A O 1
ATOM 2159 N N . ILE A 1 274 ? 32.622 18.465 -29.238 1.00 90.50 274 ILE A N 1
ATOM 2160 C CA . ILE A 1 274 ? 33.080 18.300 -27.852 1.00 90.50 274 ILE A CA 1
ATOM 2161 C C . ILE A 1 274 ? 32.818 16.864 -27.384 1.00 90.50 274 ILE A C 1
ATOM 2163 O O . ILE A 1 274 ? 33.731 16.229 -26.865 1.00 90.50 274 ILE A O 1
ATOM 2167 N N . GLY A 1 275 ? 31.625 16.315 -27.626 1.00 87.00 275 GLY A N 1
ATOM 2168 C CA . GLY A 1 275 ? 31.302 14.926 -27.286 1.00 87.00 275 GLY A CA 1
ATOM 2169 C C . GLY A 1 275 ? 32.227 13.910 -27.968 1.00 87.00 275 GLY A C 1
ATOM 2170 O O . GLY A 1 275 ? 32.767 13.030 -27.303 1.00 87.00 275 GLY A O 1
ATOM 2171 N N . LEU A 1 276 ? 32.483 14.066 -29.272 1.00 87.44 276 LEU A N 1
ATOM 2172 C CA . LEU A 1 276 ? 33.368 13.167 -30.026 1.00 87.44 276 LEU A CA 1
ATOM 2173 C C . LEU A 1 276 ? 34.840 13.258 -29.592 1.00 87.44 276 LEU A C 1
ATOM 2175 O O . LEU A 1 276 ? 35.526 12.241 -29.551 1.00 87.44 276 LEU A O 1
ATOM 2179 N N . SER A 1 277 ? 35.325 14.458 -29.265 1.00 87.06 277 SER A N 1
ATOM 2180 C CA . SER A 1 277 ? 36.730 14.693 -28.888 1.00 87.06 277 SER A CA 1
ATOM 2181 C C . SER A 1 277 ? 37.047 14.348 -27.435 1.00 87.06 277 SER A C 1
ATOM 2183 O O . SER A 1 277 ? 38.177 13.975 -27.128 1.00 87.06 277 SER A O 1
ATOM 2185 N N . THR A 1 278 ? 36.069 14.476 -26.537 1.00 84.31 278 THR A N 1
ATOM 2186 C CA . THR A 1 278 ? 36.269 14.252 -25.096 1.00 84.31 278 THR A CA 1
ATOM 2187 C C . THR A 1 278 ? 35.729 12.913 -24.615 1.00 84.31 278 THR A C 1
ATOM 2189 O O . THR A 1 278 ? 36.047 12.502 -23.503 1.00 84.31 278 THR A O 1
ATOM 2192 N N . LEU A 1 279 ? 34.907 12.238 -25.429 1.00 74.69 279 LEU A N 1
ATOM 2193 C CA . LEU A 1 279 ? 34.137 11.052 -25.039 1.00 74.69 279 LEU A CA 1
ATOM 2194 C C . LEU A 1 279 ? 33.249 11.287 -23.800 1.00 74.69 279 LEU A C 1
ATOM 2196 O O . LEU A 1 279 ? 32.793 10.333 -23.164 1.00 74.69 279 LEU A O 1
ATOM 2200 N N . CYS A 1 280 ? 32.989 12.550 -23.448 1.00 68.19 280 CYS A N 1
ATOM 2201 C CA . CYS A 1 280 ? 32.093 12.911 -22.360 1.00 68.19 280 CYS A CA 1
ATOM 2202 C C . CYS A 1 280 ? 30.636 12.661 -22.772 1.00 68.19 280 CYS A C 1
ATOM 2204 O O . CYS A 1 280 ? 30.225 13.008 -23.882 1.00 68.19 280 CYS A O 1
ATOM 2206 N N . ARG A 1 281 ? 29.868 12.061 -21.855 1.00 56.62 281 ARG A N 1
ATOM 2207 C CA . ARG A 1 281 ? 28.408 11.923 -21.956 1.00 56.62 281 ARG A CA 1
ATOM 2208 C C . ARG A 1 281 ? 27.689 13.189 -21.521 1.00 56.62 281 ARG A C 1
ATOM 2210 O O . ARG A 1 281 ? 28.150 13.803 -20.534 1.00 56.62 281 ARG A O 1
#

Foldseek 3Di:
DDDDDPVNQVPDFPVCAQPWDDDPQQKIWGWHQDPVGIKIWIWGWDDAPNDIDIDTQGIPPVPDPVSSVVSSVVCVVCSVVRHNVVVVVVVVVVVVVVVVVVVVVVVVVVCLLQQFQLNLVVVCLVPPDQDPVSCPCVVVVCVVQPCVQGGNGRLLPDALVSLVVSLVVCVVVVNLLVSVVVLVSSQSSLVSQCVDPPSVVSQPVHRRSVVDDSVVVHDPPDDNDDPDDQDPVNVVVVVVVLVVQVVVLVPDPPPCNVVGDHHDDPVVVVVVVCCNVVVDD

Sequence (281 aa):
MAKLTAKQLEALTAADDGKTLREDGGLVAKVRAGIRGVTVLFRYEFKLDGVKRDHRLGSWPKKSLAQIRADRDEVRATAAKGIDPTAARKASKIEAQAAVAATIAEAERQAAENKTVADLFDEWIRDGVSRQDGNAELIRSFKKDVLPLIGKKPLRNLTEKDLLAVLRSIKARGLNRTVVIRNNDIGQMLRWGEKRKPWRGLMTDGNPADLIDVSKLLDHDYEEQRDRLLSPDEIRELRDILESLEKDYEELPAGQKYSGIRPVNTRVQCALWIGLSTLCR